Protein AF-A0A1J1HQP7-F1 (afdb_monomer_lite)

Sequence (189 aa):
MSAKSKWLAGDVPSESKYERARKLLAKARESEPPPRVMMKSAKLEWALDFAKLWMMKGQIKEQQGKLYEAIDTYNNGIKTCPTLIPLWLLLSGLEEKRGVLTKARSILERGRLKNPKTAILWLEAIRIEIRAGNKEMANTLLARALQECPTAGELWSEAIFLENRPQRKAKSVDALKKCEHNPNVLLVV

pLDDT: mean 78.1, std 16.36, range [27.41, 93.12]

Organism: NCBI:txid568069

Secondary structure (DSSP, 8-state):
----------------HHHHHHHHHHHHHHS---HHHHHHHHHHHHHHH-HHHHHHHHHHHHHTT-HHHHHHHHHHHHHH-TT-HHHHHHHHHHHHHTT-HHHHHHHHHHHHHHSTT-HHHHHHHHHHHHHTT-HHHHHHHHHHHHHH-TT-HHHHHHHHHHS-TTTHHHHHHHHHHH-TT-HHHHTT-

Foldseek 3Di:
DDDPDDPDDDPPPCQPVLNVVVVVLVVCVVVPHDVVSVVVVVVSVVCLPPLVNLVVVLVVCVVVVNLVVSLVSLVVSCVSPVQDPVSLLVNLVSCVVVVNNVVSLVSLVSSCVSHPQDLVSLLSNLVSCVVVVNLVVSQVSLVVSCVRHVQDLQSLLVVLVSDDPVCSVVSLVVSCVRHVPDPSSVVRD

InterPro domains:
  IPR003107 HAT (Half-A-TPR) repeat [SM00386] (16-47)
  IPR003107 HAT (Half-A-TPR) repeat [SM00386] (65-97)
  IPR003107 HAT (Half-A-TPR) repeat [SM00386] (99-131)
  IPR003107 HAT (Half-A-TPR) repeat [SM00386] (133-165)
  IPR011990 Tetratricopeptide-like helical domain superfamily [G3DSA:1.25.40.10] (48-189)
  IPR011990 Tetratricopeptide-like helical domain superfamily [SSF48452] (46-184)
  IPR045075 Pre-mRNA-splicing factor Syf1-like [PTHR11246] (17-187)

Radius of gyration: 23.59 Å; chains: 1; bounding box: 68×37×70 Å

Structure (mmCIF, N/CA/C/O backbone):
data_AF-A0A1J1HQP7-F1
#
_entry.id   AF-A0A1J1HQP7-F1
#
loop_
_atom_site.group_PDB
_atom_site.id
_atom_site.type_symbol
_atom_site.label_atom_id
_atom_site.label_alt_id
_atom_site.label_comp_id
_atom_site.label_asym_id
_atom_site.label_entity_id
_atom_site.label_seq_id
_atom_site.pdbx_PDB_ins_code
_atom_site.Cartn_x
_atom_site.Cartn_y
_atom_site.Cartn_z
_atom_site.occupancy
_atom_site.B_iso_or_equiv
_atom_site.auth_seq_id
_atom_site.auth_comp_id
_atom_site.auth_asym_id
_atom_site.auth_atom_id
_atom_site.pdbx_PDB_model_num
ATOM 1 N N . MET A 1 1 ? -44.002 -21.162 45.299 1.00 34.75 1 MET A N 1
ATOM 2 C CA . MET A 1 1 ? -43.334 -22.267 44.572 1.00 34.75 1 MET A CA 1
ATOM 3 C C . MET A 1 1 ? -43.360 -21.911 43.090 1.00 34.75 1 MET A C 1
ATOM 5 O O . MET A 1 1 ? -44.426 -21.898 42.507 1.00 34.75 1 MET A O 1
ATOM 9 N N . SER A 1 2 ? -42.349 -21.195 42.600 1.00 35.09 2 SER A N 1
ATOM 10 C CA . SER A 1 2 ? -41.120 -21.721 41.976 1.00 35.09 2 SER A CA 1
ATOM 11 C C . SER A 1 2 ? -41.353 -22.312 40.584 1.00 35.09 2 SER A C 1
ATOM 13 O O . SER A 1 2 ? -41.874 -23.412 40.475 1.00 35.09 2 SER A O 1
ATOM 15 N N . ALA A 1 3 ? -40.892 -21.590 39.558 1.00 32.44 3 ALA A N 1
ATOM 16 C CA . ALA A 1 3 ? -40.147 -22.162 38.434 1.00 32.44 3 ALA A CA 1
ATOM 17 C C . ALA A 1 3 ? -39.439 -21.040 37.649 1.00 32.44 3 ALA A C 1
ATOM 19 O O . ALA A 1 3 ? -39.815 -20.671 36.540 1.00 32.44 3 ALA A O 1
ATOM 20 N N . LYS A 1 4 ? -38.373 -20.490 38.248 1.00 41.19 4 LYS A N 1
ATOM 21 C CA . LYS A 1 4 ? -37.242 -19.973 37.468 1.00 41.19 4 LYS A CA 1
ATOM 22 C C . LYS A 1 4 ? -36.598 -21.174 36.765 1.00 41.19 4 LYS A C 1
ATOM 24 O O . LYS A 1 4 ? -36.005 -22.011 37.435 1.00 41.19 4 LYS A O 1
ATOM 29 N N . SER A 1 5 ? -36.682 -21.247 35.444 1.00 30.91 5 SER A N 1
ATOM 30 C CA . SER A 1 5 ? -35.854 -22.118 34.595 1.00 30.91 5 SER A CA 1
ATOM 31 C C . SER A 1 5 ? -36.066 -21.669 33.149 1.00 30.91 5 SER A C 1
ATOM 33 O O . SER A 1 5 ? -37.203 -21.475 32.753 1.00 30.91 5 SER A O 1
ATOM 35 N N . LYS A 1 6 ? -35.080 -21.483 32.283 1.00 34.91 6 LYS A N 1
ATOM 36 C CA . LYS A 1 6 ? -33.711 -21.975 32.271 1.00 34.91 6 LYS A CA 1
ATOM 37 C C . LYS A 1 6 ? -32.990 -21.072 31.271 1.00 34.91 6 LYS A C 1
ATOM 39 O O . LYS A 1 6 ? -33.374 -21.009 30.108 1.00 34.91 6 LYS A O 1
ATOM 44 N N . TRP A 1 7 ? -31.962 -20.374 31.732 1.00 30.27 7 TRP A N 1
ATOM 45 C CA . TRP A 1 7 ? -30.882 -19.956 30.855 1.00 30.27 7 TRP A CA 1
ATOM 46 C C . TRP A 1 7 ? -30.238 -21.247 30.350 1.00 30.27 7 TRP A C 1
ATOM 48 O O . TRP A 1 7 ? -29.577 -21.938 31.120 1.00 30.27 7 TRP A O 1
ATOM 58 N N . LEU A 1 8 ? -30.509 -21.628 29.106 1.00 31.05 8 LEU A N 1
ATOM 59 C CA . LEU A 1 8 ? -29.709 -22.627 28.413 1.00 31.05 8 LEU A CA 1
ATOM 60 C C . LEU A 1 8 ? -28.991 -21.917 27.280 1.00 31.05 8 LEU A C 1
ATOM 62 O O . LEU A 1 8 ? -29.598 -21.417 26.335 1.00 31.05 8 LEU A O 1
ATOM 66 N N . ALA A 1 9 ? -27.684 -21.829 27.486 1.00 36.28 9 ALA A N 1
ATOM 67 C CA . ALA A 1 9 ? -26.690 -21.388 26.545 1.00 36.28 9 ALA A CA 1
ATOM 68 C C . ALA A 1 9 ? -26.881 -22.086 25.193 1.00 36.28 9 ALA A C 1
ATOM 70 O O . ALA A 1 9 ? -26.748 -23.301 25.079 1.00 36.28 9 ALA A O 1
ATOM 71 N N . GLY A 1 10 ? -27.168 -21.296 24.168 1.00 27.41 10 GLY A N 1
ATOM 72 C CA . GLY A 1 10 ? -26.467 -21.450 22.907 1.00 27.41 10 GLY A CA 1
ATOM 73 C C . GLY A 1 10 ? -25.497 -20.285 22.853 1.00 27.41 10 GLY A C 1
ATOM 74 O O . GLY A 1 10 ? -25.938 -19.141 22.966 1.00 27.41 10 GLY A O 1
ATOM 75 N N . ASP A 1 11 ? -24.203 -20.565 22.765 1.00 35.91 11 ASP A N 1
ATOM 76 C CA . ASP A 1 11 ? -23.178 -19.569 22.478 1.00 35.91 11 ASP A CA 1
ATOM 77 C C . ASP A 1 11 ? -23.564 -18.827 21.193 1.00 35.91 11 ASP A C 1
ATOM 79 O O . ASP A 1 11 ? -23.323 -19.302 20.085 1.00 35.91 11 ASP A O 1
ATOM 83 N N . VAL A 1 12 ? -24.232 -17.678 21.324 1.00 34.94 12 VAL A N 1
ATOM 84 C CA . VAL A 1 12 ? -24.482 -16.793 20.189 1.00 34.94 12 VAL A CA 1
ATOM 85 C C . VAL A 1 12 ? -23.162 -16.061 19.968 1.00 34.94 12 VAL A C 1
ATOM 87 O O . VAL A 1 12 ? -22.771 -15.279 20.844 1.00 34.94 12 VAL A O 1
ATOM 90 N N . PRO A 1 13 ? -22.444 -16.308 18.854 1.00 34.34 13 PRO A N 1
ATOM 91 C CA . PRO A 1 13 ? -21.215 -15.586 18.552 1.00 34.34 13 PRO A CA 1
ATOM 92 C C . PRO A 1 13 ? -21.557 -14.109 18.606 1.00 34.34 13 PRO A C 1
ATOM 94 O O . PRO A 1 13 ? -22.573 -13.736 18.030 1.00 34.34 13 PRO A O 1
ATOM 97 N N . SER A 1 14 ? -20.774 -13.324 19.348 1.00 40.59 14 SER A N 1
ATOM 98 C CA . SER A 1 14 ? -20.981 -11.906 19.656 1.00 40.59 14 SER A CA 1
ATOM 99 C C . SER A 1 14 ? -21.568 -11.117 18.481 1.00 40.59 14 SER A C 1
ATOM 101 O O . SER A 1 14 ? -20.856 -10.488 17.700 1.00 40.59 14 SER A O 1
ATOM 103 N N . GLU A 1 15 ? -22.896 -11.169 18.361 1.00 41.16 15 GLU A N 1
ATOM 104 C CA . GLU A 1 15 ? -23.607 -10.640 17.210 1.00 41.16 15 GLU A CA 1
ATOM 105 C C . GLU A 1 15 ? -23.431 -9.132 17.285 1.00 41.16 15 GLU A C 1
ATOM 107 O O . GLU A 1 15 ? -23.711 -8.497 18.315 1.00 41.16 15 GLU A O 1
ATOM 112 N N . SER A 1 16 ? -22.842 -8.565 16.238 1.00 64.31 16 SER A N 1
ATOM 113 C CA . SER A 1 16 ? -22.426 -7.174 16.259 1.00 64.31 16 SER A CA 1
ATOM 114 C C . SER A 1 16 ? -23.656 -6.327 16.583 1.00 64.31 16 SER A C 1
ATOM 116 O O . SER A 1 16 ? -24.728 -6.551 16.021 1.00 64.31 16 SER A O 1
ATOM 118 N N . LYS A 1 17 ? -23.556 -5.349 17.497 1.00 56.16 17 LYS A N 1
ATOM 119 C CA . LYS A 1 17 ? -24.712 -4.519 17.917 1.00 56.16 17 LYS A CA 1
ATOM 120 C C . LYS A 1 17 ? -25.485 -3.938 16.713 1.00 56.16 17 LYS A C 1
ATOM 122 O O . LYS A 1 17 ? -26.682 -3.679 16.810 1.00 56.16 17 LYS A O 1
ATOM 127 N N . TYR A 1 18 ? -24.804 -3.790 15.577 1.00 56.91 18 TYR A N 1
ATOM 128 C CA . TYR A 1 18 ? -25.331 -3.366 14.282 1.00 56.91 18 TYR A CA 1
ATOM 129 C C . TYR A 1 18 ? -26.190 -4.418 13.557 1.00 56.91 18 TYR A C 1
ATOM 131 O O . TYR A 1 18 ? -27.189 -4.050 12.948 1.00 56.91 18 TYR A O 1
ATOM 139 N N . GLU A 1 19 ? -25.874 -5.711 13.649 1.00 63.62 19 GLU A N 1
ATOM 140 C CA . GLU A 1 19 ? -26.695 -6.801 13.093 1.00 63.62 19 GLU A CA 1
ATOM 141 C C . GLU A 1 19 ? -28.014 -6.929 13.848 1.00 63.62 19 GLU A C 1
ATOM 143 O O . GLU A 1 19 ? -29.084 -7.040 13.248 1.00 63.62 19 GLU A O 1
ATOM 148 N N . ARG A 1 20 ? -27.955 -6.796 15.176 1.00 71.81 20 ARG A N 1
ATOM 149 C CA . ARG A 1 20 ? -29.153 -6.753 16.017 1.00 71.81 20 ARG A CA 1
ATOM 150 C C . ARG A 1 20 ? -30.014 -5.528 15.697 1.00 71.81 20 ARG A C 1
ATOM 152 O O . ARG A 1 20 ? -31.233 -5.648 15.587 1.00 71.81 20 ARG A O 1
ATOM 159 N N . ALA A 1 21 ? -29.387 -4.370 15.473 1.00 65.44 21 ALA A N 1
ATOM 160 C CA . ALA A 1 21 ? -30.073 -3.164 15.008 1.00 65.44 21 ALA A CA 1
ATOM 161 C C . ALA A 1 21 ? -30.686 -3.339 13.604 1.00 65.44 21 ALA A C 1
ATOM 163 O O . ALA A 1 21 ? -31.809 -2.891 13.384 1.00 65.44 21 ALA A O 1
ATOM 164 N N . ARG A 1 22 ? -30.010 -4.039 12.680 1.00 70.94 22 ARG A N 1
ATOM 165 C CA . ARG A 1 22 ? -30.546 -4.389 11.353 1.00 70.94 22 ARG A CA 1
ATOM 166 C C . ARG A 1 22 ? -31.766 -5.294 11.447 1.00 70.94 22 ARG A C 1
ATOM 168 O O . ARG A 1 22 ? -32.772 -4.985 10.823 1.00 70.94 22 ARG A O 1
ATOM 175 N N . LYS A 1 23 ? -31.718 -6.355 12.258 1.00 76.25 23 LYS A N 1
ATOM 176 C CA . LYS A 1 23 ? -32.866 -7.253 12.479 1.00 76.25 23 LYS A CA 1
ATOM 177 C C . LYS A 1 23 ? -34.066 -6.509 13.067 1.00 76.25 23 LYS A C 1
ATOM 179 O O . LYS A 1 23 ? -35.187 -6.687 12.602 1.00 76.25 23 LYS A O 1
ATOM 184 N N . LEU A 1 24 ? -33.832 -5.632 14.047 1.00 72.25 24 LEU A N 1
ATOM 185 C CA . LEU A 1 24 ? -34.882 -4.795 14.640 1.00 72.25 24 LEU A CA 1
ATOM 186 C C . LEU A 1 24 ? -35.487 -3.815 13.626 1.00 72.25 24 LEU A C 1
ATOM 188 O O . LEU A 1 24 ? -36.701 -3.634 13.603 1.00 72.25 24 LEU A O 1
ATOM 192 N N . LEU A 1 25 ? -34.662 -3.207 12.771 1.00 67.12 25 LEU A N 1
ATOM 193 C CA . LEU A 1 25 ? -35.133 -2.295 11.727 1.00 67.12 25 LEU A CA 1
ATOM 194 C C . LEU A 1 25 ? -35.812 -3.025 10.562 1.00 67.12 25 LEU A C 1
ATOM 196 O O . LEU A 1 25 ? -36.756 -2.480 10.005 1.00 67.12 25 LEU A O 1
ATOM 200 N N . ALA A 1 26 ? -35.383 -4.242 10.217 1.00 70.56 26 ALA A N 1
ATOM 201 C CA . ALA A 1 26 ? -36.038 -5.092 9.224 1.00 70.56 26 ALA A CA 1
ATOM 202 C C . ALA A 1 26 ? -37.446 -5.487 9.688 1.00 70.56 26 ALA A C 1
ATOM 204 O O . ALA A 1 26 ? -38.412 -5.273 8.963 1.00 70.56 26 ALA A O 1
ATOM 205 N N . LYS A 1 27 ? -37.580 -5.912 10.949 1.00 75.75 27 LYS A N 1
ATOM 206 C CA . LYS A 1 27 ? -38.881 -6.199 11.566 1.00 75.75 27 LYS A CA 1
ATOM 207 C C . LYS A 1 27 ? -39.787 -4.960 11.638 1.00 75.75 27 LYS A C 1
ATOM 209 O O . LYS A 1 27 ? -40.994 -5.067 11.486 1.00 75.75 27 LYS A O 1
ATOM 214 N N . ALA A 1 28 ? -39.203 -3.774 11.821 1.00 64.94 28 ALA A N 1
ATOM 215 C CA . ALA A 1 28 ? -39.933 -2.505 11.800 1.00 64.94 28 ALA A CA 1
ATOM 216 C 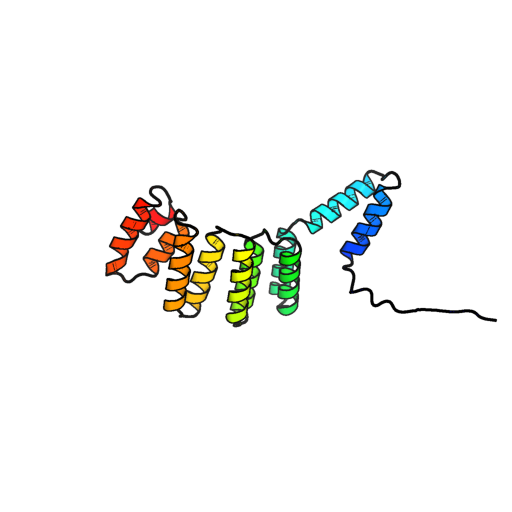C . ALA A 1 28 ? -40.309 -2.013 10.383 1.00 64.94 28 ALA A C 1
ATOM 218 O O . ALA A 1 28 ? -41.097 -1.078 10.265 1.00 64.94 28 ALA A O 1
ATOM 219 N N . ARG A 1 29 ? -39.745 -2.596 9.310 1.00 63.62 29 ARG A N 1
ATOM 220 C CA . ARG A 1 29 ? -40.132 -2.321 7.910 1.00 63.62 29 ARG A CA 1
ATOM 221 C C . ARG A 1 29 ? -41.337 -3.151 7.468 1.00 63.62 29 ARG A C 1
ATOM 223 O O . ARG A 1 29 ? -42.080 -2.695 6.611 1.00 63.62 29 ARG A O 1
ATOM 230 N N . GLU A 1 30 ? -41.535 -4.327 8.059 1.00 70.56 30 GLU A N 1
ATOM 231 C CA . GLU A 1 30 ? -42.694 -5.195 7.797 1.00 70.56 30 GLU A CA 1
ATOM 232 C C . GLU A 1 30 ? -43.994 -4.640 8.404 1.00 70.56 30 GLU A C 1
ATOM 234 O O . GLU A 1 30 ? -45.079 -4.971 7.941 1.00 70.56 30 GLU A O 1
ATOM 239 N N . SER A 1 31 ? -43.899 -3.764 9.410 1.00 67.56 31 SER A N 1
ATOM 240 C CA . SER A 1 31 ? -45.043 -3.213 10.147 1.00 67.56 31 SER A CA 1
ATOM 241 C C . SER A 1 31 ? -45.464 -1.801 9.692 1.00 67.56 31 SER A C 1
ATOM 243 O O . SER A 1 31 ? -45.704 -0.959 10.552 1.00 67.56 31 SER A O 1
ATOM 245 N N . GLU A 1 32 ? -45.482 -1.526 8.380 1.00 54.47 32 GLU A N 1
ATOM 246 C CA . GLU A 1 32 ? -45.750 -0.204 7.759 1.00 54.47 32 GLU A CA 1
ATOM 247 C C . GLU A 1 32 ? -44.938 0.962 8.374 1.00 54.47 32 GLU A C 1
ATOM 249 O O . GLU A 1 32 ? -45.346 1.610 9.342 1.00 54.47 32 GLU A O 1
ATOM 254 N N . PRO A 1 33 ? -43.739 1.262 7.843 1.00 56.75 33 PRO A N 1
ATOM 255 C CA . PRO A 1 33 ? -42.792 2.108 8.548 1.00 56.75 33 PRO A CA 1
ATOM 256 C C . PRO A 1 33 ? -43.149 3.601 8.425 1.00 56.75 33 PRO A C 1
ATOM 258 O O . PRO A 1 33 ? -43.169 4.140 7.316 1.00 56.75 33 PRO A O 1
ATOM 261 N N . PRO A 1 34 ? -43.303 4.340 9.541 1.00 69.06 34 PRO A N 1
ATOM 262 C CA . PRO A 1 34 ? -43.386 5.793 9.482 1.00 69.06 34 PRO A CA 1
ATOM 263 C C . PRO A 1 34 ? -42.082 6.368 8.892 1.00 69.06 34 PRO A C 1
ATOM 265 O O . PRO A 1 34 ? -41.003 5.807 9.133 1.00 69.06 34 PRO A O 1
ATOM 268 N N . PRO A 1 35 ? -42.115 7.526 8.198 1.00 69.19 35 PRO A N 1
ATOM 269 C CA . PRO A 1 35 ? -40.945 8.119 7.530 1.00 69.19 35 PRO A CA 1
ATOM 270 C C . PRO A 1 35 ? -39.707 8.245 8.431 1.00 69.19 35 PRO A C 1
ATOM 272 O O . PRO A 1 35 ? -38.567 8.162 7.983 1.00 69.19 35 PRO A O 1
ATOM 275 N N . ARG A 1 36 ? -39.918 8.377 9.744 1.00 67.88 36 ARG A N 1
ATOM 276 C CA . ARG A 1 36 ? -38.873 8.437 10.772 1.00 67.88 36 ARG A CA 1
ATOM 277 C C . ARG A 1 36 ? -38.099 7.121 10.944 1.00 67.88 36 ARG A C 1
ATOM 279 O O . ARG A 1 36 ? -36.902 7.169 11.221 1.00 67.88 36 ARG A O 1
ATOM 286 N N . VAL A 1 37 ? -38.749 5.965 10.793 1.00 68.44 37 VAL A N 1
ATOM 287 C CA . VAL A 1 37 ? -38.109 4.635 10.824 1.00 68.44 37 VAL A CA 1
ATOM 288 C C . VAL A 1 37 ? -37.335 4.410 9.533 1.00 68.44 37 VAL A C 1
ATOM 290 O O . VAL A 1 37 ? -36.170 4.014 9.595 1.00 68.44 37 VAL A O 1
ATOM 293 N N . MET A 1 38 ? -37.916 4.776 8.386 1.00 68.69 38 MET A N 1
ATOM 294 C CA . MET A 1 38 ? -37.196 4.756 7.111 1.00 68.69 38 MET A CA 1
ATOM 295 C C . MET A 1 38 ? -35.961 5.662 7.165 1.00 68.69 38 MET A C 1
ATOM 297 O O . MET A 1 38 ? -34.872 5.197 6.849 1.00 68.69 38 MET A O 1
ATOM 301 N N . MET A 1 39 ? -36.074 6.881 7.702 1.00 65.56 39 MET A N 1
ATOM 302 C CA . MET A 1 39 ? -34.956 7.821 7.837 1.00 65.56 39 MET A CA 1
ATOM 303 C C . MET A 1 39 ? -33.892 7.369 8.847 1.00 65.56 39 MET A C 1
ATOM 305 O O . MET A 1 39 ? -32.703 7.573 8.616 1.00 65.56 39 MET A O 1
ATOM 309 N N . LYS A 1 40 ? -34.273 6.721 9.956 1.00 65.12 40 LYS A N 1
ATOM 310 C CA . LYS A 1 40 ? -33.310 6.096 10.882 1.00 65.12 40 LYS A CA 1
ATOM 311 C C . LYS A 1 40 ? -32.604 4.904 10.243 1.00 65.12 40 LYS A C 1
ATOM 313 O O . LYS A 1 40 ? -31.405 4.751 10.442 1.00 65.12 40 LYS A O 1
ATOM 318 N N . SER A 1 41 ? -33.323 4.096 9.468 1.00 59.31 41 SER A N 1
ATOM 319 C CA . SER A 1 41 ? -32.737 2.973 8.737 1.00 59.31 41 SER A CA 1
ATOM 320 C C . SER A 1 41 ? -31.803 3.453 7.626 1.00 59.31 41 SER A C 1
ATOM 322 O O . SER A 1 41 ? -30.702 2.936 7.512 1.00 59.31 41 SER A O 1
ATOM 324 N N . ALA A 1 42 ? -32.175 4.517 6.910 1.00 60.09 42 ALA A N 1
ATOM 325 C CA . ALA A 1 42 ? -31.337 5.168 5.915 1.00 60.09 42 ALA A CA 1
ATOM 326 C C . ALA A 1 42 ? -30.103 5.796 6.565 1.00 60.09 42 ALA A C 1
ATOM 328 O O . ALA A 1 42 ? -29.014 5.591 6.066 1.00 60.09 42 ALA A O 1
ATOM 329 N N . LYS A 1 43 ? -30.221 6.477 7.715 1.00 59.03 43 LYS A N 1
ATOM 330 C CA . LYS A 1 43 ? -29.057 6.980 8.471 1.00 59.03 43 LYS A CA 1
ATOM 331 C C . LYS A 1 43 ? -28.146 5.866 8.977 1.00 59.03 43 LYS A C 1
ATOM 333 O O . LYS A 1 43 ? -26.941 6.069 9.034 1.00 59.03 43 LYS A O 1
ATOM 338 N N . LEU A 1 44 ? -28.707 4.729 9.385 1.00 59.44 44 LEU A N 1
ATOM 339 C CA . LEU A 1 44 ? -27.935 3.586 9.865 1.00 59.44 44 LEU A CA 1
ATOM 340 C C . LEU A 1 44 ? -27.180 2.912 8.715 1.00 59.44 44 LEU A C 1
ATOM 342 O O . LEU A 1 44 ? -25.986 2.683 8.842 1.00 59.44 44 LEU A O 1
ATOM 346 N N . GLU A 1 45 ? -27.853 2.660 7.594 1.00 55.69 45 GLU A N 1
ATOM 347 C CA . GLU A 1 45 ? -27.242 2.138 6.363 1.00 55.69 45 GLU A CA 1
ATOM 348 C C . GLU A 1 45 ? -26.206 3.137 5.812 1.00 55.69 45 GLU A C 1
ATOM 350 O O . GLU A 1 45 ? -25.065 2.767 5.557 1.00 55.69 45 GLU A O 1
ATOM 355 N N . TRP A 1 46 ? -26.530 4.434 5.797 1.00 55.31 46 TRP A N 1
ATOM 356 C CA . TRP A 1 46 ? -25.620 5.522 5.417 1.00 55.31 46 TRP A CA 1
ATOM 357 C C . TRP A 1 46 ? -24.394 5.623 6.333 1.00 55.31 46 TRP A C 1
ATOM 359 O O . TRP A 1 46 ? -23.301 5.913 5.864 1.00 55.31 46 TRP A O 1
ATOM 369 N N . ALA A 1 47 ? -24.537 5.350 7.632 1.00 54.69 47 ALA A N 1
ATOM 370 C CA . ALA A 1 47 ? -23.422 5.324 8.577 1.00 54.69 47 ALA A CA 1
ATOM 371 C C . ALA A 1 47 ? -22.591 4.027 8.516 1.00 54.69 47 ALA A C 1
ATOM 373 O O . ALA A 1 47 ? -21.444 4.026 8.964 1.00 54.69 47 ALA A O 1
ATOM 374 N N . LEU A 1 48 ? -23.152 2.931 7.996 1.00 53.94 48 LEU A N 1
ATOM 375 C CA . LEU A 1 48 ? -22.489 1.62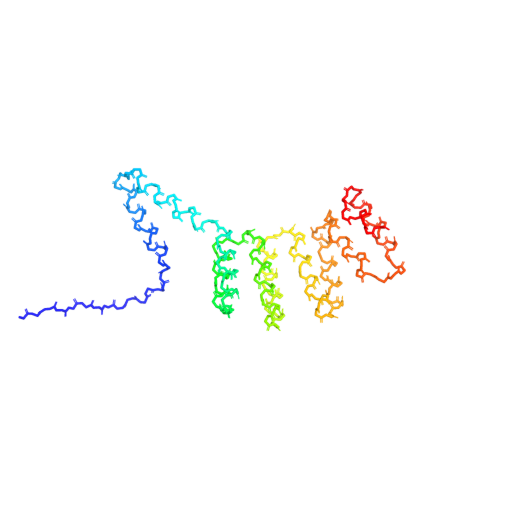7 7.880 1.00 53.94 48 LEU A CA 1
ATOM 376 C C . LEU A 1 48 ? -21.703 1.484 6.571 1.00 53.94 48 LEU A C 1
ATOM 378 O O . LEU A 1 48 ? -20.626 0.890 6.590 1.00 53.94 48 LEU A O 1
ATOM 382 N N . ASP A 1 49 ? -22.189 2.079 5.480 1.00 57.38 49 ASP A N 1
ATOM 383 C CA . ASP A 1 49 ? -21.536 2.029 4.164 1.00 57.38 49 ASP A CA 1
ATOM 384 C C . ASP A 1 49 ? -20.449 3.093 3.980 1.00 57.38 49 ASP A C 1
ATOM 386 O O . ASP A 1 49 ? -19.631 3.015 3.057 1.00 57.38 49 ASP A O 1
ATOM 390 N N . PHE A 1 50 ? -20.394 4.107 4.849 1.00 67.88 50 PHE A N 1
ATOM 391 C CA . PHE A 1 50 ? -19.424 5.182 4.688 1.00 67.88 50 PHE A CA 1
ATOM 392 C C . PHE A 1 50 ? -18.044 4.737 5.169 1.00 67.88 50 PHE A C 1
ATOM 394 O O . PHE A 1 50 ? -17.621 4.973 6.300 1.00 67.88 50 PHE A O 1
ATOM 401 N N . ALA A 1 51 ? -17.290 4.132 4.262 1.00 71.44 51 ALA A N 1
ATOM 402 C CA . ALA A 1 51 ? -15.916 3.708 4.482 1.00 71.44 51 ALA A CA 1
ATOM 403 C C . ALA A 1 51 ? -14.997 4.863 4.967 1.00 71.44 51 ALA A C 1
ATOM 405 O O . ALA A 1 51 ? -14.028 4.641 5.694 1.00 71.44 51 ALA A O 1
ATOM 406 N N . LYS A 1 52 ? -15.371 6.124 4.698 1.00 78.62 52 LYS A N 1
ATOM 407 C CA . LYS A 1 52 ? -14.731 7.330 5.257 1.00 78.62 52 LYS A CA 1
ATOM 408 C C . LYS A 1 52 ? -14.947 7.528 6.764 1.00 78.62 52 LYS A C 1
ATOM 410 O O . LYS A 1 52 ? -14.058 8.069 7.415 1.00 78.62 52 LYS A O 1
ATOM 415 N N . LEU A 1 53 ? -16.042 7.039 7.350 1.00 80.62 53 LEU A N 1
ATOM 416 C CA . LEU A 1 53 ? -16.222 7.040 8.808 1.00 80.62 53 LEU A CA 1
ATOM 417 C C . LEU A 1 53 ? -15.254 6.075 9.492 1.00 80.62 53 LEU A C 1
ATOM 419 O O . LEU A 1 53 ? -14.688 6.420 10.527 1.00 80.62 53 LEU A O 1
ATOM 423 N N . TRP A 1 54 ? -15.014 4.898 8.907 1.00 85.50 54 TRP A N 1
ATOM 424 C CA . TRP A 1 54 ? -13.994 3.974 9.410 1.00 85.50 54 TRP A CA 1
ATOM 425 C C . TRP A 1 54 ? -12.597 4.597 9.362 1.00 85.50 54 TRP A C 1
ATOM 427 O O . TRP A 1 54 ? -11.853 4.462 10.332 1.00 85.50 54 TRP A O 1
ATOM 437 N N . MET A 1 55 ? -12.285 5.349 8.298 1.00 84.56 55 MET A N 1
ATOM 438 C CA . MET A 1 55 ? -11.036 6.115 8.205 1.00 84.56 55 MET A CA 1
ATOM 439 C C . MET A 1 55 ? -10.917 7.150 9.327 1.00 84.56 55 MET A C 1
ATOM 441 O O . MET A 1 55 ? -9.968 7.104 10.105 1.00 84.56 55 MET A O 1
ATOM 445 N N . MET A 1 56 ? -11.912 8.030 9.466 1.00 85.00 56 MET A N 1
ATOM 446 C CA . MET A 1 56 ? -11.914 9.074 10.499 1.00 85.00 56 MET A CA 1
ATOM 447 C C . MET A 1 56 ? -11.832 8.484 11.909 1.00 85.00 56 MET A C 1
ATOM 449 O O . MET A 1 56 ? -11.083 8.971 12.751 1.00 85.00 56 MET A O 1
ATOM 453 N N . LYS A 1 57 ? -12.567 7.399 12.172 1.00 82.44 57 LYS A N 1
ATOM 454 C CA . LYS A 1 57 ? -12.556 6.714 13.468 1.00 82.44 57 LYS A CA 1
ATOM 455 C C . LYS A 1 57 ? -11.185 6.122 13.791 1.00 82.44 57 LYS A C 1
ATOM 457 O O . LYS A 1 57 ? -10.745 6.235 14.932 1.00 82.44 57 LYS A O 1
ATOM 462 N N . GLY A 1 58 ? -10.526 5.498 12.815 1.00 87.94 58 GLY A N 1
ATOM 463 C CA . GLY A 1 58 ? -9.169 4.983 12.984 1.00 87.94 58 GLY A CA 1
ATOM 464 C C . GLY A 1 58 ? -8.162 6.105 13.245 1.00 87.94 58 GLY A C 1
ATOM 465 O O . GLY A 1 58 ? -7.405 6.023 14.207 1.00 87.94 58 GLY A O 1
ATOM 466 N N . GLN A 1 59 ? -8.243 7.206 12.494 1.00 87.31 59 GLN A N 1
ATOM 467 C CA . GLN A 1 59 ? -7.370 8.373 12.668 1.00 87.31 59 GLN A CA 1
ATOM 468 C C . GLN A 1 59 ? -7.538 9.047 14.038 1.00 87.31 59 GLN A C 1
ATOM 470 O O . GLN A 1 59 ? -6.549 9.393 14.678 1.00 87.31 59 GLN A O 1
ATOM 475 N N . ILE A 1 60 ? -8.770 9.183 14.538 1.00 83.75 60 ILE A N 1
ATOM 476 C CA . ILE A 1 60 ? -9.025 9.703 15.892 1.00 83.75 60 ILE A CA 1
ATOM 477 C C . ILE A 1 60 ? -8.394 8.785 16.948 1.00 83.75 60 ILE A C 1
ATOM 479 O O . ILE A 1 60 ? -7.809 9.260 17.918 1.00 83.75 60 ILE A O 1
ATOM 483 N N . LYS A 1 61 ? -8.475 7.461 16.768 1.00 86.00 61 LYS A N 1
ATOM 484 C CA . LYS A 1 61 ? -7.852 6.501 17.691 1.00 86.00 61 LYS A CA 1
ATOM 485 C C . LYS A 1 61 ? -6.326 6.532 17.634 1.00 86.00 61 LYS A C 1
ATOM 487 O O . LYS A 1 61 ? -5.690 6.396 18.678 1.00 86.00 61 LYS A O 1
ATOM 492 N N . GLU A 1 62 ? -5.749 6.752 16.452 1.00 87.81 62 GLU A N 1
ATOM 493 C CA . GLU A 1 62 ? -4.313 7.010 16.295 1.00 87.81 62 GLU A CA 1
ATOM 494 C C . GLU A 1 62 ? -3.892 8.265 17.070 1.00 87.81 62 GLU A C 1
ATOM 496 O O . GLU A 1 62 ? -2.928 8.210 17.828 1.00 87.81 62 GLU A O 1
ATOM 501 N N . GLN A 1 63 ? -4.652 9.362 16.961 1.00 87.69 63 GLN A N 1
ATOM 502 C CA . GLN A 1 63 ? -4.400 10.597 17.719 1.00 87.69 63 GLN A CA 1
ATOM 503 C C . GLN A 1 63 ? -4.520 10.400 19.235 1.00 87.69 63 GLN A C 1
ATOM 505 O O . GLN A 1 63 ? -3.793 11.022 20.001 1.00 87.69 63 GLN A O 1
ATOM 510 N N . GLN A 1 64 ? -5.404 9.506 19.679 1.00 87.06 64 GLN A N 1
ATOM 511 C CA . GLN A 1 64 ? -5.548 9.132 21.089 1.00 87.06 64 GLN A CA 1
ATOM 512 C C . GLN A 1 64 ? -4.430 8.200 21.596 1.00 87.06 64 GLN A C 1
ATOM 514 O O . GLN A 1 64 ? -4.452 7.812 22.762 1.00 87.06 64 GLN A O 1
ATOM 519 N N . GLY A 1 65 ? -3.489 7.783 20.740 1.00 86.94 65 GLY A N 1
ATOM 520 C CA . GLY A 1 65 ? -2.418 6.840 21.086 1.00 86.94 65 GLY A CA 1
ATOM 521 C C . GLY A 1 65 ? -2.878 5.382 21.216 1.00 86.94 65 GLY A C 1
ATOM 522 O O . GLY A 1 65 ? -2.094 4.503 21.573 1.00 86.94 65 GLY A O 1
ATOM 523 N N . LYS A 1 66 ? -4.142 5.083 20.900 1.00 88.69 66 LYS A N 1
ATOM 524 C CA . LYS A 1 66 ? -4.735 3.747 21.036 1.00 88.69 66 LYS A CA 1
ATOM 525 C C . LYS A 1 66 ? -4.552 2.929 19.757 1.00 88.69 66 LYS A C 1
ATOM 527 O O . LYS A 1 66 ? -5.502 2.675 19.016 1.00 88.69 66 LYS A O 1
ATOM 532 N N . LEU A 1 67 ? -3.320 2.485 19.509 1.00 87.25 67 LEU A N 1
ATOM 533 C CA . LEU A 1 67 ? -2.942 1.800 18.263 1.00 87.25 67 LEU A CA 1
ATOM 534 C C . LEU A 1 67 ? -3.680 0.471 18.032 1.00 87.25 67 LEU A C 1
ATOM 536 O O . LEU A 1 67 ? -4.159 0.221 16.930 1.00 87.25 67 LEU A O 1
ATOM 540 N N . TYR A 1 68 ? -3.814 -0.375 19.057 1.00 88.88 68 TYR A N 1
ATOM 541 C CA . TYR A 1 68 ? -4.497 -1.672 18.925 1.00 88.88 68 TYR A CA 1
ATOM 542 C C . TYR A 1 68 ? -5.967 -1.506 18.536 1.00 88.88 68 TYR A C 1
ATOM 544 O O . TYR A 1 68 ? -6.452 -2.107 17.581 1.00 88.88 68 TYR A O 1
ATOM 552 N N . GLU A 1 69 ? -6.649 -0.596 19.224 1.00 88.69 69 GLU A N 1
ATOM 553 C CA . GLU A 1 69 ? -8.034 -0.256 18.939 1.00 88.69 69 GLU A CA 1
ATOM 554 C C . GLU A 1 69 ? -8.233 0.348 17.538 1.00 88.69 69 GLU A C 1
ATOM 556 O O . GLU A 1 69 ? -9.321 0.197 16.972 1.00 88.69 69 GLU A O 1
ATOM 561 N N . ALA A 1 70 ? -7.231 1.071 17.018 1.00 89.69 70 ALA A N 1
ATOM 562 C CA . ALA A 1 70 ? -7.237 1.640 15.673 1.00 89.69 70 ALA A CA 1
ATOM 563 C C . ALA A 1 70 ? -7.132 0.538 14.605 1.00 89.69 70 ALA A C 1
ATOM 565 O O . ALA A 1 70 ? -7.924 0.513 13.658 1.00 89.69 70 ALA A O 1
ATOM 566 N N . ILE A 1 71 ? -6.229 -0.427 14.808 1.00 90.69 71 ILE A N 1
ATOM 567 C CA . ILE A 1 71 ? -6.076 -1.611 13.947 1.00 90.69 71 ILE A CA 1
ATOM 568 C C . ILE A 1 71 ? -7.381 -2.399 13.881 1.00 90.69 71 ILE A C 1
ATOM 570 O O . ILE A 1 71 ? -7.840 -2.740 12.792 1.00 90.69 71 ILE A O 1
ATOM 574 N N . ASP A 1 72 ? -8.019 -2.641 15.026 1.00 89.50 72 ASP A N 1
ATOM 575 C CA . ASP A 1 72 ? -9.295 -3.355 15.068 1.00 89.50 72 ASP A CA 1
ATOM 576 C C . ASP A 1 72 ? -10.394 -2.598 14.320 1.00 89.50 72 ASP A C 1
ATOM 578 O O . ASP A 1 72 ? -11.186 -3.204 13.595 1.00 89.50 72 ASP A O 1
ATOM 582 N N . THR A 1 73 ? -10.434 -1.265 14.428 1.00 88.50 73 THR A N 1
ATOM 583 C CA . THR A 1 73 ? -11.374 -0.467 13.633 1.00 88.50 73 THR A CA 1
ATOM 584 C C . THR A 1 73 ? -11.111 -0.556 12.137 1.00 88.50 73 THR A C 1
ATOM 586 O O . THR A 1 73 ? -12.069 -0.738 11.391 1.00 88.50 73 THR A O 1
ATOM 589 N N . TYR A 1 74 ? -9.860 -0.491 11.682 1.00 90.31 74 TYR A N 1
ATOM 590 C CA . TYR A 1 74 ? -9.554 -0.635 10.258 1.00 90.31 74 TYR A CA 1
ATOM 591 C C . TYR A 1 74 ? -9.829 -2.052 9.747 1.00 90.31 74 TYR A C 1
ATOM 593 O O . TYR A 1 74 ? -10.409 -2.207 8.677 1.00 90.31 74 TYR A O 1
ATOM 601 N N . ASN A 1 75 ? -9.509 -3.088 10.528 1.00 90.06 75 ASN A N 1
ATOM 602 C CA . ASN A 1 75 ? -9.841 -4.475 10.195 1.00 90.06 75 ASN A CA 1
ATOM 603 C C . ASN A 1 75 ? -11.352 -4.677 10.049 1.00 90.06 75 ASN A C 1
ATOM 605 O O . ASN A 1 75 ? -11.800 -5.352 9.124 1.00 90.06 75 ASN A O 1
ATOM 609 N N . ASN A 1 76 ? -12.145 -4.077 10.938 1.00 87.06 76 ASN A N 1
ATOM 610 C CA . ASN A 1 76 ? -13.599 -4.094 10.814 1.00 87.06 76 ASN A CA 1
ATOM 611 C C . ASN A 1 76 ? -14.068 -3.319 9.576 1.00 87.06 76 ASN A C 1
ATOM 613 O O . ASN A 1 76 ? -14.916 -3.827 8.849 1.00 87.06 76 ASN A O 1
ATOM 617 N N . GLY A 1 77 ? -13.462 -2.165 9.281 1.00 86.06 77 GLY A N 1
ATOM 618 C CA . GLY A 1 77 ? -13.748 -1.393 8.069 1.00 86.06 77 GLY A CA 1
ATOM 619 C C . GLY A 1 77 ? -13.457 -2.161 6.776 1.00 86.06 77 GLY A C 1
ATOM 620 O O . GLY A 1 77 ? -14.238 -2.104 5.832 1.00 86.06 77 GLY A O 1
ATOM 621 N N . ILE A 1 78 ? -12.376 -2.941 6.738 1.00 86.75 78 ILE A N 1
ATOM 622 C CA . ILE A 1 78 ? -12.035 -3.792 5.588 1.00 86.75 78 ILE A CA 1
ATOM 623 C C . ILE A 1 78 ? -13.026 -4.953 5.430 1.00 86.75 78 ILE A C 1
ATOM 625 O O . ILE A 1 78 ? -13.348 -5.333 4.305 1.00 86.75 78 ILE A O 1
ATOM 629 N N . LYS A 1 79 ? -13.534 -5.514 6.536 1.00 85.12 79 LYS A N 1
ATOM 630 C CA . LYS A 1 79 ? -14.568 -6.563 6.492 1.00 85.12 79 LYS A CA 1
ATOM 631 C C . LYS A 1 79 ? -15.883 -6.033 5.928 1.00 85.12 79 LYS A C 1
ATOM 633 O O . LYS A 1 79 ? -16.525 -6.734 5.154 1.00 85.12 79 LYS A O 1
ATOM 638 N N . THR A 1 80 ? -16.277 -4.820 6.316 1.00 82.50 80 THR A N 1
ATOM 639 C CA . THR A 1 80 ? -17.507 -4.188 5.822 1.00 82.50 80 THR A CA 1
ATOM 640 C C . THR A 1 80 ? -17.357 -3.685 4.390 1.00 82.50 80 THR A C 1
ATOM 642 O O . THR A 1 80 ? -18.273 -3.834 3.590 1.00 82.50 80 THR A O 1
ATOM 645 N N . CYS A 1 81 ? -16.200 -3.109 4.052 1.00 80.88 81 CYS A N 1
ATOM 646 C CA . CYS A 1 81 ? -15.955 -2.427 2.783 1.00 80.88 81 CYS A CA 1
ATOM 647 C C . CYS A 1 81 ? -14.589 -2.844 2.200 1.00 80.88 81 CYS A C 1
ATOM 649 O O . CYS A 1 81 ? -13.618 -2.088 2.287 1.00 80.88 81 CYS A O 1
ATOM 651 N N . PRO A 1 82 ? -14.486 -4.031 1.575 1.00 80.38 82 PRO A N 1
ATOM 652 C CA . PRO A 1 82 ? -13.219 -4.535 1.040 1.00 80.38 82 PRO A CA 1
ATOM 653 C C . PRO A 1 82 ? -12.745 -3.773 -0.206 1.00 80.38 82 PRO A C 1
ATOM 655 O O . PRO A 1 82 ? -11.555 -3.798 -0.524 1.00 80.38 82 PRO A O 1
ATOM 658 N N . THR A 1 83 ? -13.650 -3.076 -0.896 1.00 81.56 83 THR A N 1
ATOM 659 C CA . THR A 1 83 ? -13.374 -2.345 -2.141 1.00 81.56 83 THR A CA 1
ATOM 660 C C . THR A 1 83 ? -12.629 -1.027 -1.932 1.00 81.56 83 THR A C 1
ATOM 662 O O . THR A 1 83 ? -12.042 -0.494 -2.873 1.00 81.56 83 THR A O 1
ATOM 665 N N . LEU A 1 84 ? -12.618 -0.480 -0.709 1.00 84.31 84 LEU A N 1
ATOM 666 C CA . LEU A 1 84 ? -12.006 0.823 -0.465 1.00 84.31 84 LEU A CA 1
ATOM 667 C C . LEU A 1 84 ? -10.489 0.706 -0.269 1.00 84.31 84 LEU A C 1
ATOM 669 O O . LEU A 1 84 ? -10.008 0.367 0.811 1.00 84.31 84 LEU A O 1
ATOM 673 N N . ILE A 1 85 ? -9.739 1.101 -1.295 1.00 87.38 85 ILE A N 1
ATOM 674 C CA . ILE A 1 85 ? -8.268 1.126 -1.316 1.00 87.38 85 ILE A CA 1
ATOM 675 C C . ILE A 1 85 ? -7.660 1.946 -0.155 1.00 87.38 85 ILE A C 1
ATOM 677 O O . ILE A 1 85 ? -6.803 1.402 0.540 1.00 87.38 85 ILE A O 1
ATOM 681 N N . PRO A 1 86 ? -8.107 3.188 0.143 1.00 88.50 86 PRO A N 1
ATOM 682 C CA . PRO A 1 86 ? -7.584 3.969 1.267 1.00 88.50 86 PRO A CA 1
ATOM 683 C C . PRO A 1 86 ? -7.547 3.259 2.628 1.00 88.50 86 PRO A C 1
ATOM 685 O O . PRO A 1 86 ? -6.614 3.479 3.394 1.00 88.50 86 PRO A O 1
ATOM 688 N N . LEU A 1 87 ? -8.517 2.390 2.944 1.00 89.81 87 LEU A N 1
ATOM 689 C CA . LEU A 1 87 ? -8.512 1.654 4.218 1.00 89.81 87 LEU A CA 1
ATOM 690 C C . LEU A 1 87 ? -7.362 0.647 4.293 1.00 89.81 87 LEU A C 1
ATOM 692 O O . LEU A 1 87 ? -6.740 0.507 5.345 1.00 89.81 87 LEU A O 1
ATOM 696 N N . TRP A 1 88 ? -7.058 -0.023 3.180 1.00 92.12 88 TRP A N 1
ATOM 697 C CA . TRP A 1 88 ? -5.918 -0.933 3.089 1.00 92.12 88 TRP A CA 1
ATOM 698 C C . TRP A 1 88 ? -4.595 -0.193 3.280 1.00 92.12 88 TRP A C 1
ATOM 700 O O . TRP A 1 88 ? -3.731 -0.692 3.996 1.00 92.12 88 TRP A O 1
ATOM 710 N N . LEU A 1 89 ? -4.477 1.008 2.703 1.00 91.62 89 LEU A N 1
ATOM 711 C CA . LEU A 1 89 ? -3.291 1.858 2.832 1.00 91.62 89 LEU A CA 1
ATOM 712 C C . LEU A 1 89 ? -3.083 2.365 4.259 1.00 91.62 89 LEU A C 1
ATOM 714 O O . LEU A 1 89 ? -1.974 2.311 4.788 1.00 91.62 89 LEU A O 1
ATOM 718 N N . LEU A 1 90 ? -4.155 2.839 4.902 1.00 91.44 90 LEU A N 1
ATOM 719 C CA . LEU A 1 90 ? -4.097 3.290 6.293 1.00 91.44 90 LEU A CA 1
ATOM 720 C C . LEU A 1 90 ? -3.704 2.140 7.224 1.00 91.44 90 LEU A C 1
ATOM 722 O O . LEU A 1 90 ? -2.842 2.313 8.084 1.00 91.44 90 LEU A O 1
ATOM 726 N N . LEU A 1 91 ? -4.275 0.949 7.018 1.00 92.44 91 LEU A N 1
ATOM 727 C CA . LEU A 1 91 ? -3.931 -0.220 7.819 1.00 92.44 91 LEU A CA 1
ATOM 728 C C . LEU A 1 91 ? -2.475 -0.662 7.600 1.00 92.44 91 LEU A C 1
ATOM 730 O O . LEU A 1 91 ? -1.777 -0.932 8.577 1.00 92.44 91 LEU A O 1
ATOM 734 N N . SER A 1 92 ? -1.998 -0.724 6.351 1.00 92.94 92 SER A N 1
ATOM 735 C CA . SER A 1 92 ? -0.604 -1.094 6.070 1.00 92.94 92 SER A CA 1
ATOM 736 C C . SER A 1 92 ? 0.383 -0.076 6.636 1.00 92.94 92 SER A C 1
ATOM 738 O O . SER A 1 92 ? 1.389 -0.475 7.216 1.00 92.94 92 SER A O 1
ATOM 740 N N . GLY A 1 93 ? 0.078 1.221 6.532 1.00 90.69 93 GLY A N 1
ATOM 741 C CA . GLY A 1 93 ? 0.907 2.288 7.092 1.00 90.69 93 GLY A CA 1
ATOM 742 C C . GLY A 1 93 ? 0.944 2.274 8.622 1.00 90.69 93 GLY A C 1
ATOM 743 O O . GLY A 1 93 ? 1.986 2.537 9.217 1.00 90.69 93 GLY A O 1
ATOM 744 N N . LEU A 1 94 ? -0.158 1.919 9.289 1.00 91.31 94 LEU A N 1
ATOM 745 C CA . LEU A 1 94 ? -0.170 1.768 10.747 1.00 91.31 94 LEU A CA 1
ATOM 746 C C . LEU A 1 94 ? 0.688 0.572 11.190 1.00 91.31 94 LEU A C 1
ATOM 748 O O . LEU A 1 94 ? 1.474 0.679 12.130 1.00 91.31 94 LEU A O 1
ATOM 752 N N . GLU A 1 95 ? 0.592 -0.553 10.484 1.00 90.31 95 GLU A N 1
ATOM 753 C CA . GLU A 1 95 ? 1.422 -1.736 10.739 1.00 90.31 95 GLU A CA 1
ATOM 754 C C . GLU A 1 95 ? 2.914 -1.484 10.489 1.00 90.31 95 GLU A C 1
ATOM 756 O O . GLU A 1 95 ? 3.759 -1.952 11.256 1.00 90.31 95 GLU A O 1
ATOM 761 N N . GLU A 1 96 ? 3.234 -0.679 9.476 1.00 89.94 96 GLU A N 1
ATOM 762 C CA . GLU A 1 96 ? 4.589 -0.190 9.226 1.00 89.94 96 GLU A CA 1
ATOM 763 C C . GLU A 1 96 ? 5.095 0.698 10.371 1.00 89.94 96 GLU A C 1
ATOM 765 O O . GLU A 1 96 ? 6.180 0.444 10.888 1.00 89.94 96 GLU A O 1
ATOM 770 N N . LYS A 1 97 ? 4.299 1.671 10.846 1.00 87.88 97 LYS A N 1
ATOM 771 C CA . LYS A 1 97 ? 4.650 2.508 12.015 1.00 87.88 97 LYS A CA 1
ATOM 772 C C . LYS A 1 97 ? 4.888 1.683 13.283 1.00 87.88 97 LYS A C 1
ATOM 774 O O . LYS A 1 97 ? 5.669 2.086 14.139 1.00 87.88 97 LYS A O 1
ATOM 779 N N . ARG A 1 98 ? 4.224 0.531 13.413 1.00 88.31 98 ARG A N 1
ATOM 780 C CA . ARG A 1 98 ? 4.434 -0.420 14.517 1.00 88.31 98 ARG A CA 1
ATOM 781 C C . ARG A 1 98 ? 5.729 -1.233 14.369 1.00 88.31 98 ARG A C 1
ATOM 783 O O . ARG A 1 98 ? 6.133 -1.897 15.317 1.00 88.31 98 ARG A O 1
ATOM 790 N N . GLY A 1 99 ? 6.354 -1.225 13.194 1.00 86.69 99 GLY A N 1
ATOM 791 C CA . GLY A 1 99 ? 7.535 -2.029 12.876 1.00 86.69 99 GLY A CA 1
ATOM 7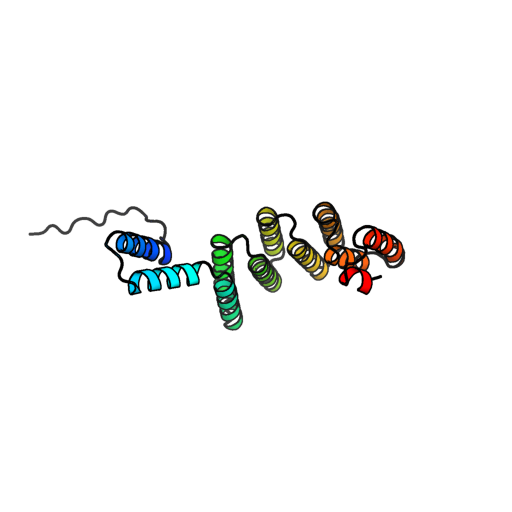92 C C . GLY A 1 99 ? 7.221 -3.470 12.464 1.00 86.69 99 GLY A C 1
ATOM 793 O O . GLY A 1 99 ? 8.135 -4.278 12.317 1.00 86.69 99 GLY A O 1
ATOM 794 N N . VAL A 1 100 ? 5.947 -3.830 12.248 1.00 91.31 100 VAL A N 1
ATOM 795 C CA . VAL A 1 100 ? 5.557 -5.200 11.867 1.00 91.31 100 VAL A CA 1
ATOM 796 C C . VAL A 1 100 ? 5.374 -5.298 10.353 1.00 91.31 100 VAL A C 1
ATOM 798 O O . VAL A 1 100 ? 4.268 -5.432 9.823 1.00 91.31 100 VAL A O 1
ATOM 801 N N . LEU A 1 101 ? 6.502 -5.274 9.645 1.00 89.50 101 LEU A N 1
ATOM 802 C CA . LEU A 1 101 ? 6.557 -5.268 8.181 1.00 89.50 101 LEU A CA 1
ATOM 803 C C . LEU A 1 101 ? 5.889 -6.500 7.543 1.00 89.50 101 LEU A C 1
ATOM 805 O O . LEU A 1 101 ? 5.216 -6.403 6.520 1.00 89.50 101 LEU A O 1
ATOM 809 N N . THR A 1 102 ? 6.018 -7.669 8.174 1.00 90.88 102 THR A N 1
ATOM 810 C CA . THR A 1 102 ? 5.412 -8.925 7.700 1.00 90.88 102 THR A CA 1
ATOM 811 C C . THR A 1 102 ? 3.887 -8.855 7.639 1.00 90.88 102 THR A C 1
ATOM 813 O O . THR A 1 102 ? 3.281 -9.355 6.690 1.00 90.88 102 THR A O 1
ATOM 816 N N . LYS A 1 103 ? 3.252 -8.191 8.613 1.00 91.19 103 LYS A N 1
ATOM 817 C CA . LYS A 1 103 ? 1.800 -7.975 8.608 1.00 91.19 103 LYS A CA 1
ATOM 818 C C . LYS A 1 103 ? 1.396 -6.936 7.571 1.00 91.19 103 LYS A C 1
ATOM 820 O O . LYS A 1 103 ? 0.421 -7.162 6.861 1.00 91.19 103 LYS A O 1
ATOM 825 N N . ALA A 1 104 ? 2.152 -5.847 7.428 1.00 91.31 104 ALA A N 1
ATOM 826 C CA . ALA A 1 104 ? 1.886 -4.848 6.392 1.00 91.31 104 ALA A CA 1
ATOM 827 C C . ALA A 1 104 ? 1.882 -5.480 4.984 1.00 91.31 104 ALA A C 1
ATOM 829 O O . ALA A 1 104 ? 0.951 -5.256 4.208 1.00 91.31 104 ALA A O 1
ATOM 830 N N . ARG A 1 105 ? 2.851 -6.362 4.695 1.00 91.69 105 ARG A N 1
ATOM 831 C CA . ARG A 1 105 ? 2.918 -7.133 3.439 1.00 91.69 105 ARG A CA 1
ATOM 832 C C . ARG A 1 105 ? 1.678 -7.991 3.211 1.00 91.69 105 ARG A C 1
ATOM 834 O O . ARG A 1 105 ? 1.071 -7.905 2.145 1.00 91.69 105 ARG A O 1
ATOM 841 N N . SER A 1 106 ? 1.272 -8.778 4.209 1.00 93.12 106 SER A N 1
ATOM 842 C CA . SER A 1 106 ? 0.111 -9.670 4.079 1.00 93.12 106 SER A CA 1
ATOM 843 C C . SER A 1 106 ? -1.212 -8.906 3.972 1.00 93.12 106 SER A C 1
ATOM 845 O O . SER A 1 106 ? -2.141 -9.345 3.295 1.00 93.12 106 SER A O 1
ATOM 847 N N . ILE A 1 107 ? -1.321 -7.731 4.597 1.00 92.50 107 ILE A N 1
ATOM 848 C CA . ILE A 1 107 ? -2.463 -6.828 4.417 1.00 92.50 107 ILE A CA 1
ATOM 849 C C . ILE A 1 107 ? -2.535 -6.335 2.975 1.00 92.50 107 ILE A C 1
ATOM 851 O O . ILE A 1 107 ? -3.591 -6.463 2.360 1.00 92.50 107 ILE A O 1
ATOM 855 N N . LEU A 1 108 ? -1.432 -5.827 2.423 1.00 91.50 108 LEU A N 1
ATOM 856 C CA . LEU A 1 108 ? -1.408 -5.334 1.046 1.00 91.50 108 LEU A CA 1
ATOM 857 C C . LEU A 1 108 ? -1.648 -6.450 0.031 1.00 91.50 108 LEU A C 1
ATOM 859 O O . LEU A 1 108 ? -2.357 -6.240 -0.947 1.00 91.50 108 LEU A O 1
ATOM 863 N N . GLU A 1 109 ? -1.137 -7.653 0.281 1.00 91.06 109 GLU A N 1
ATOM 864 C CA . GLU A 1 109 ? -1.405 -8.821 -0.557 1.00 91.06 109 GLU A CA 1
ATOM 865 C C . GLU A 1 109 ? -2.888 -9.202 -0.574 1.00 91.06 109 GLU A C 1
ATOM 867 O O . GLU A 1 109 ? -3.474 -9.348 -1.647 1.00 91.06 109 GLU A O 1
ATOM 872 N N . ARG A 1 110 ? -3.540 -9.250 0.594 1.00 91.94 110 ARG A N 1
ATOM 873 C CA . ARG A 1 110 ? -4.998 -9.441 0.671 1.00 91.94 110 ARG A CA 1
ATOM 874 C C . ARG A 1 110 ? -5.761 -8.314 -0.024 1.00 91.94 110 ARG A C 1
ATOM 876 O O . ARG A 1 110 ? -6.759 -8.584 -0.689 1.00 91.94 110 ARG A O 1
ATOM 883 N N . GLY A 1 111 ? -5.285 -7.075 0.102 1.00 89.75 111 GLY A N 1
ATOM 884 C CA . GLY A 1 111 ? -5.853 -5.917 -0.583 1.00 89.75 111 GLY A CA 1
ATOM 885 C C . GLY A 1 111 ? -5.811 -6.068 -2.102 1.00 89.75 111 GLY A C 1
ATOM 886 O O . GLY A 1 111 ? -6.817 -5.818 -2.760 1.00 89.75 111 GLY A O 1
ATOM 887 N N . ARG A 1 112 ? -4.694 -6.558 -2.655 1.00 90.06 112 ARG A N 1
ATOM 888 C CA . ARG A 1 112 ? -4.545 -6.836 -4.095 1.00 90.06 112 ARG A CA 1
ATOM 889 C C . ARG A 1 112 ? -5.462 -7.956 -4.579 1.00 90.06 112 ARG A C 1
ATOM 891 O O . ARG A 1 112 ? -6.068 -7.819 -5.634 1.00 90.06 112 ARG A O 1
ATOM 898 N N . LEU A 1 113 ? -5.619 -9.024 -3.792 1.00 88.69 113 LEU A N 1
ATOM 899 C CA . LEU A 1 113 ? -6.549 -10.114 -4.121 1.00 88.69 113 LEU A CA 1
ATOM 900 C C . LEU A 1 113 ? -8.009 -9.642 -4.173 1.00 88.69 113 LEU A C 1
ATOM 902 O O . LEU A 1 113 ? -8.799 -10.169 -4.951 1.00 88.69 113 LEU A O 1
ATOM 906 N N . LYS A 1 114 ? -8.384 -8.667 -3.336 1.00 86.69 114 LYS A N 1
ATOM 907 C CA . LYS A 1 114 ? -9.739 -8.095 -3.321 1.00 86.69 114 LYS A CA 1
ATOM 908 C C . LYS A 1 114 ? -9.949 -7.020 -4.385 1.00 86.69 114 LYS A C 1
ATOM 910 O O . LYS A 1 114 ? -11.034 -6.964 -4.953 1.00 86.69 114 LYS A O 1
AT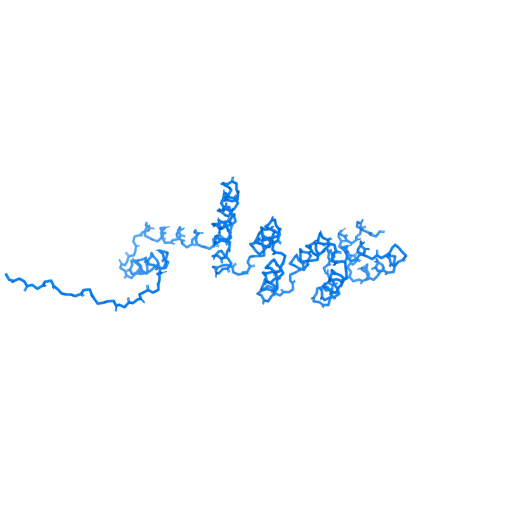OM 915 N N . ASN A 1 115 ? -8.932 -6.204 -4.651 1.00 84.25 115 ASN A N 1
ATOM 916 C CA . ASN A 1 115 ? -8.976 -5.084 -5.591 1.00 84.25 115 ASN A CA 1
ATOM 917 C C . ASN A 1 115 ? -7.917 -5.267 -6.687 1.00 84.25 115 ASN A C 1
ATOM 919 O O . ASN A 1 115 ? -6.876 -4.595 -6.661 1.00 84.25 115 ASN A O 1
ATOM 923 N N . PRO A 1 116 ? -8.157 -6.177 -7.650 1.00 79.69 116 PRO A N 1
ATOM 924 C CA . PRO A 1 116 ? -7.213 -6.417 -8.732 1.00 79.69 116 PRO A CA 1
ATOM 925 C C . PRO A 1 116 ? -7.028 -5.152 -9.582 1.00 79.69 116 PRO A C 1
ATOM 927 O O . PRO A 1 116 ? -7.920 -4.306 -9.657 1.00 79.69 116 PRO A O 1
ATOM 930 N N . LYS A 1 117 ? -5.872 -5.030 -10.248 1.00 77.81 117 LYS A N 1
ATOM 931 C CA . LYS A 1 117 ? -5.542 -3.929 -11.181 1.00 77.81 117 LYS A CA 1
ATOM 932 C C . LYS A 1 117 ? -5.458 -2.527 -10.560 1.00 77.81 117 LYS A C 1
ATOM 934 O O . LYS A 1 117 ? -5.519 -1.523 -11.267 1.00 77.81 117 LYS A O 1
ATOM 939 N N . THR A 1 118 ? -5.281 -2.427 -9.244 1.00 84.06 118 THR A N 1
ATOM 940 C CA . THR A 1 118 ? -5.092 -1.128 -8.586 1.00 84.06 118 THR A CA 1
ATOM 941 C C . THR A 1 118 ? -3.607 -0.791 -8.473 1.00 84.06 118 THR A C 1
ATOM 943 O O . THR A 1 118 ? -2.907 -1.332 -7.617 1.00 84.06 118 THR A O 1
ATOM 946 N N . ALA A 1 119 ? -3.131 0.156 -9.284 1.00 86.56 119 ALA A N 1
ATOM 947 C CA . ALA A 1 119 ? -1.736 0.611 -9.260 1.00 86.56 119 ALA A CA 1
ATOM 948 C C . ALA A 1 119 ? -1.304 1.194 -7.899 1.00 86.56 119 ALA A C 1
ATOM 950 O O . ALA A 1 119 ? -0.193 0.941 -7.444 1.00 86.56 119 ALA A O 1
ATOM 951 N N . ILE A 1 120 ? -2.204 1.892 -7.203 1.00 90.12 120 ILE A N 1
ATOM 952 C CA . ILE A 1 120 ? -1.930 2.543 -5.910 1.00 90.12 120 ILE A CA 1
ATOM 953 C C . ILE A 1 120 ? -1.511 1.525 -4.831 1.00 90.12 120 ILE A C 1
ATOM 955 O O . ILE A 1 120 ? -0.578 1.772 -4.070 1.00 90.12 120 ILE A O 1
ATOM 959 N N . LEU A 1 121 ? -2.162 0.354 -4.774 1.00 91.62 121 LEU A N 1
ATOM 960 C CA . LEU A 1 121 ? -1.816 -0.701 -3.807 1.00 91.62 121 LEU A CA 1
ATOM 961 C C . LEU A 1 121 ? -0.433 -1.302 -4.080 1.00 91.62 121 LEU A C 1
ATOM 963 O O . LEU A 1 121 ? 0.290 -1.654 -3.147 1.00 91.62 121 LEU A O 1
ATOM 967 N N . TRP A 1 122 ? -0.073 -1.431 -5.357 1.00 92.00 122 TRP A N 1
ATOM 968 C CA . TRP A 1 122 ? 1.256 -1.867 -5.770 1.00 92.00 122 TRP A CA 1
ATOM 969 C C . TRP A 1 122 ? 2.319 -0.849 -5.377 1.00 92.00 122 TRP A C 1
ATOM 971 O O . TRP A 1 122 ? 3.343 -1.218 -4.806 1.00 92.00 122 TRP A O 1
ATOM 981 N N . LEU A 1 123 ? 2.042 0.426 -5.628 1.00 91.19 123 LEU A N 1
ATOM 982 C CA . LEU A 1 123 ? 2.942 1.529 -5.338 1.00 91.19 123 LEU A CA 1
ATOM 983 C C . LEU A 1 123 ? 3.262 1.602 -3.840 1.00 91.19 123 LEU A C 1
ATOM 985 O O . LEU A 1 123 ? 4.429 1.616 -3.451 1.00 91.19 123 LEU A O 1
ATOM 989 N N . GLU A 1 124 ? 2.243 1.543 -2.986 1.00 91.62 124 GLU A N 1
ATOM 990 C CA . GLU A 1 124 ? 2.457 1.560 -1.538 1.00 91.62 124 GLU A CA 1
ATOM 991 C C . GLU A 1 124 ? 3.204 0.316 -1.038 1.00 91.62 124 GLU A C 1
ATOM 993 O O . GLU A 1 124 ? 4.079 0.437 -0.183 1.00 91.62 124 GLU A O 1
ATOM 998 N N . ALA A 1 125 ? 2.978 -0.865 -1.627 1.00 91.94 125 ALA A N 1
ATOM 999 C CA . ALA A 1 125 ? 3.782 -2.050 -1.311 1.00 91.94 125 ALA A CA 1
ATOM 1000 C C . ALA A 1 125 ? 5.267 -1.863 -1.664 1.00 91.94 125 ALA A C 1
ATOM 1002 O O . ALA A 1 125 ? 6.139 -2.218 -0.873 1.00 91.94 125 ALA A O 1
ATOM 1003 N N . ILE A 1 126 ? 5.557 -1.276 -2.827 1.00 92.00 126 ILE A N 1
ATOM 1004 C CA . ILE A 1 126 ? 6.925 -0.997 -3.280 1.00 92.00 126 ILE A CA 1
ATOM 1005 C C . ILE A 1 126 ? 7.589 0.037 -2.362 1.00 92.00 126 ILE A C 1
ATOM 1007 O O . ILE A 1 126 ? 8.718 -0.171 -1.920 1.00 92.00 126 ILE A O 1
ATOM 1011 N N . ARG A 1 127 ? 6.881 1.116 -2.009 1.00 91.25 127 ARG A N 1
ATOM 1012 C CA . ARG A 1 127 ? 7.388 2.161 -1.104 1.00 91.25 127 ARG A CA 1
ATOM 1013 C C . ARG A 1 127 ? 7.737 1.624 0.274 1.00 91.25 127 ARG A C 1
ATOM 1015 O O . ARG A 1 127 ? 8.773 2.003 0.811 1.00 91.25 127 ARG A O 1
ATOM 1022 N N . ILE A 1 128 ? 6.914 0.733 0.823 1.00 91.88 128 ILE A N 1
ATOM 1023 C CA . ILE A 1 128 ? 7.193 0.076 2.104 1.00 91.88 128 ILE A CA 1
ATOM 1024 C C . ILE A 1 128 ? 8.506 -0.720 2.039 1.00 91.88 128 ILE A C 1
ATOM 1026 O O . ILE A 1 128 ? 9.334 -0.608 2.940 1.00 91.88 128 ILE A O 1
ATOM 1030 N N . GLU A 1 129 ? 8.752 -1.477 0.964 1.00 91.75 129 GLU A N 1
ATOM 1031 C CA . GLU A 1 129 ? 10.014 -2.219 0.818 1.00 91.75 129 GLU A CA 1
ATOM 1032 C C . GLU A 1 129 ? 11.225 -1.303 0.629 1.00 91.75 129 GLU A C 1
ATOM 1034 O O . GLU A 1 129 ? 12.290 -1.570 1.187 1.00 91.75 129 GLU A O 1
ATOM 1039 N N . ILE A 1 130 ? 11.068 -0.203 -0.115 1.00 90.56 130 ILE A N 1
ATOM 1040 C CA . ILE A 1 130 ? 12.123 0.804 -0.281 1.00 90.56 130 ILE A CA 1
ATOM 1041 C C . ILE A 1 130 ? 12.462 1.443 1.071 1.00 90.56 130 ILE A C 1
ATOM 1043 O O . ILE A 1 130 ? 13.642 1.554 1.404 1.00 90.56 130 ILE A O 1
ATOM 1047 N N . ARG A 1 131 ? 11.450 1.809 1.874 1.00 90.06 131 ARG A N 1
ATOM 1048 C CA . ARG A 1 131 ? 11.636 2.349 3.233 1.00 90.06 131 ARG A CA 1
ATOM 1049 C C . ARG A 1 131 ? 12.289 1.338 4.175 1.00 90.06 131 ARG A C 1
ATOM 1051 O O . ARG A 1 131 ? 13.099 1.728 5.008 1.00 90.06 131 ARG A O 1
ATOM 1058 N N . ALA A 1 132 ? 12.000 0.049 4.001 1.00 89.25 132 ALA A N 1
ATOM 1059 C CA . ALA A 1 132 ? 12.647 -1.036 4.734 1.00 89.25 132 ALA A CA 1
ATOM 1060 C C . ALA A 1 132 ? 14.078 -1.361 4.249 1.00 89.25 132 ALA A C 1
ATOM 1062 O O . ALA A 1 132 ? 14.745 -2.191 4.859 1.00 89.25 132 ALA A O 1
ATOM 1063 N N . GLY A 1 133 ? 14.553 -0.747 3.158 1.00 89.38 133 GLY A N 1
ATOM 1064 C CA . GLY A 1 133 ? 15.878 -0.997 2.576 1.00 89.38 133 GLY A CA 1
ATOM 1065 C C . GLY A 1 133 ? 15.961 -2.217 1.648 1.00 89.38 133 GLY A C 1
ATOM 1066 O O . GLY A 1 133 ? 17.017 -2.473 1.069 1.00 89.38 133 GLY A O 1
ATOM 1067 N N . ASN A 1 134 ? 14.858 -2.938 1.427 1.00 90.88 134 ASN A N 1
ATOM 1068 C CA . ASN A 1 134 ? 14.815 -4.160 0.618 1.00 90.88 134 ASN A CA 1
ATOM 1069 C C . ASN A 1 134 ? 14.612 -3.843 -0.872 1.00 90.88 134 ASN A C 1
ATOM 1071 O O . ASN A 1 134 ? 13.559 -4.118 -1.456 1.00 90.88 134 ASN A O 1
ATOM 1075 N N . LYS A 1 135 ? 15.634 -3.268 -1.514 1.00 89.00 135 LYS A N 1
ATOM 1076 C CA . LYS A 1 135 ? 15.565 -2.857 -2.930 1.00 89.00 135 LYS A CA 1
ATOM 1077 C C . LYS A 1 135 ? 15.313 -4.017 -3.894 1.00 89.00 135 LYS A C 1
ATOM 1079 O O . LYS A 1 135 ? 14.600 -3.849 -4.879 1.00 89.00 135 LYS A O 1
ATOM 1084 N N . GLU A 1 136 ? 15.870 -5.192 -3.615 1.00 89.88 136 GLU A N 1
ATOM 1085 C CA . GLU A 1 136 ? 15.655 -6.389 -4.436 1.00 89.88 136 GLU A CA 1
ATOM 1086 C C . GLU A 1 136 ? 14.178 -6.787 -4.445 1.00 89.88 136 GLU A C 1
ATOM 1088 O O . GLU A 1 136 ? 13.574 -6.924 -5.508 1.00 89.88 136 GLU A O 1
ATOM 1093 N N . MET A 1 137 ? 13.561 -6.862 -3.262 1.00 90.19 137 MET A N 1
ATOM 1094 C CA . MET A 1 137 ? 12.138 -7.168 -3.138 1.00 90.19 137 MET A CA 1
ATOM 1095 C C . MET A 1 137 ? 11.281 -6.103 -3.832 1.00 90.19 137 MET A C 1
ATOM 1097 O O . MET A 1 137 ? 10.365 -6.449 -4.580 1.00 90.19 137 MET A O 1
ATOM 1101 N N . ALA A 1 138 ? 11.616 -4.820 -3.666 1.00 91.25 138 ALA A N 1
ATOM 1102 C CA . ALA A 1 138 ? 10.938 -3.722 -4.351 1.00 91.25 138 ALA A CA 1
ATOM 1103 C C . ALA A 1 138 ? 10.980 -3.877 -5.884 1.00 91.25 138 ALA A C 1
ATOM 1105 O O . ALA A 1 138 ? 9.948 -3.732 -6.538 1.00 91.25 138 ALA A O 1
ATOM 1106 N N . ASN A 1 139 ? 12.131 -4.258 -6.454 1.00 90.44 139 ASN A N 1
ATOM 1107 C CA . ASN A 1 139 ? 12.271 -4.526 -7.888 1.00 90.44 139 ASN A CA 1
ATOM 1108 C C . ASN A 1 139 ? 11.397 -5.700 -8.352 1.00 90.44 139 ASN A C 1
ATOM 1110 O O . ASN A 1 139 ? 10.748 -5.608 -9.395 1.00 90.44 139 ASN A O 1
ATOM 1114 N N . THR A 1 140 ? 11.330 -6.788 -7.576 1.00 92.50 140 THR A N 1
ATOM 1115 C CA . THR A 1 140 ? 10.468 -7.933 -7.926 1.00 92.50 140 THR A CA 1
ATOM 1116 C C . THR A 1 140 ? 8.982 -7.568 -7.898 1.00 92.50 140 THR A C 1
ATOM 1118 O O . THR A 1 140 ? 8.233 -7.957 -8.796 1.00 92.50 140 THR A O 1
ATOM 1121 N N . LEU A 1 141 ? 8.550 -6.786 -6.902 1.00 91.81 141 LEU A N 1
ATOM 1122 C CA . LEU A 1 141 ? 7.170 -6.313 -6.788 1.00 91.81 141 LEU A CA 1
ATOM 1123 C C . LEU A 1 141 ? 6.818 -5.356 -7.921 1.00 91.81 141 LEU A C 1
ATOM 1125 O O . LEU A 1 141 ? 5.745 -5.470 -8.502 1.00 91.81 141 LEU A O 1
ATOM 1129 N N . LEU A 1 142 ? 7.735 -4.458 -8.267 1.00 90.56 142 LEU A N 1
ATOM 1130 C CA . LEU A 1 142 ? 7.575 -3.527 -9.371 1.00 90.56 142 LEU A CA 1
ATOM 1131 C C . LEU A 1 142 ? 7.436 -4.251 -10.716 1.00 90.56 142 LEU A C 1
ATOM 1133 O O . LEU A 1 142 ? 6.548 -3.916 -11.496 1.00 90.56 142 LEU A O 1
ATOM 1137 N N . ALA A 1 143 ? 8.254 -5.274 -10.978 1.00 90.50 143 ALA A N 1
ATOM 1138 C CA . ALA A 1 143 ? 8.139 -6.073 -12.198 1.00 90.50 143 ALA A CA 1
ATOM 1139 C C . ALA A 1 143 ? 6.758 -6.745 -12.315 1.00 90.50 143 ALA A C 1
ATOM 1141 O O . ALA A 1 143 ? 6.142 -6.697 -13.378 1.00 90.50 143 ALA A O 1
ATOM 1142 N N . ARG A 1 144 ? 6.233 -7.300 -11.211 1.00 91.19 144 ARG A N 1
ATOM 1143 C CA . ARG A 1 144 ? 4.869 -7.861 -11.156 1.00 91.19 144 ARG A CA 1
ATOM 1144 C C . ARG A 1 144 ? 3.796 -6.786 -11.348 1.00 91.19 144 ARG A C 1
ATOM 1146 O O . ARG A 1 144 ? 2.858 -6.985 -12.112 1.00 91.19 144 ARG A O 1
ATOM 1153 N N . ALA A 1 145 ? 3.963 -5.626 -10.718 1.00 90.62 145 ALA A N 1
ATOM 1154 C CA . ALA A 1 145 ? 3.030 -4.510 -10.836 1.00 90.62 145 ALA A CA 1
ATOM 1155 C C . ALA A 1 145 ? 2.904 -4.011 -12.286 1.00 90.62 145 ALA A C 1
ATOM 1157 O O . ALA A 1 145 ? 1.800 -3.730 -12.745 1.00 90.62 145 ALA A O 1
ATOM 1158 N N . LEU A 1 146 ? 4.014 -3.954 -13.030 1.00 88.75 146 LEU A N 1
ATOM 1159 C CA . LEU A 1 146 ? 4.024 -3.567 -14.445 1.00 88.75 146 LEU A CA 1
ATOM 1160 C C . LEU A 1 146 ? 3.406 -4.625 -15.373 1.00 88.75 146 LEU A C 1
ATOM 1162 O O . LEU A 1 146 ? 2.931 -4.271 -16.452 1.00 88.75 146 LEU A O 1
ATOM 1166 N N . GLN A 1 147 ? 3.401 -5.903 -14.976 1.00 88.69 147 GLN A N 1
ATOM 1167 C CA . GLN A 1 147 ? 2.691 -6.961 -15.704 1.00 88.69 147 GLN A CA 1
ATOM 1168 C C . GLN A 1 147 ? 1.172 -6.836 -15.534 1.00 88.69 147 GLN A C 1
ATOM 1170 O O . GLN A 1 147 ? 0.437 -6.983 -16.507 1.00 88.69 147 GLN A O 1
ATOM 1175 N N . GLU A 1 148 ? 0.699 -6.534 -14.323 1.00 86.31 148 GLU A N 1
ATOM 1176 C CA . GLU A 1 148 ? -0.736 -6.366 -14.056 1.00 86.31 148 GLU A CA 1
ATOM 1177 C C . GLU A 1 148 ? -1.289 -5.022 -14.548 1.00 86.31 148 GLU A C 1
ATOM 1179 O O . GLU A 1 148 ? -2.417 -4.956 -15.043 1.00 86.31 148 GLU A O 1
ATOM 1184 N N . CYS A 1 149 ? -0.501 -3.953 -14.412 1.00 85.75 149 CYS A N 1
ATOM 1185 C CA . CYS A 1 149 ? -0.893 -2.573 -14.692 1.00 85.75 149 CYS A CA 1
ATOM 1186 C C . CYS A 1 149 ? 0.118 -1.887 -15.634 1.00 85.75 149 CYS A C 1
ATOM 1188 O O . CYS A 1 149 ? 0.844 -0.984 -15.208 1.00 85.75 149 CYS A O 1
ATOM 1190 N N . PRO A 1 150 ? 0.169 -2.260 -16.926 1.00 83.00 150 PRO A N 1
ATOM 1191 C CA . PRO A 1 150 ? 1.176 -1.744 -17.856 1.00 83.00 150 PRO A CA 1
ATOM 1192 C C . PRO A 1 150 ? 0.984 -0.268 -18.234 1.00 83.00 150 PRO A C 1
ATOM 1194 O O . PRO A 1 150 ? 1.943 0.363 -18.668 1.00 83.00 150 PRO A O 1
ATOM 1197 N N . THR A 1 151 ? -0.221 0.286 -18.076 1.00 82.50 151 THR A N 1
ATOM 1198 C CA . THR A 1 151 ? -0.578 1.674 -18.439 1.00 82.50 151 THR A CA 1
ATOM 1199 C C . THR A 1 151 ? -0.522 2.651 -17.259 1.00 82.50 151 THR A C 1
ATOM 1201 O O . THR A 1 151 ? -0.822 3.838 -17.402 1.00 82.50 151 THR A O 1
ATOM 1204 N N . ALA A 1 152 ? -0.164 2.173 -16.065 1.00 83.75 152 ALA A N 1
ATOM 1205 C CA . ALA A 1 152 ? -0.126 2.999 -14.867 1.00 83.75 152 ALA A CA 1
ATOM 1206 C C . ALA A 1 152 ? 1.166 3.825 -14.813 1.00 83.75 152 ALA A C 1
ATOM 1208 O O . ALA A 1 152 ? 2.215 3.336 -14.392 1.00 83.75 152 ALA A O 1
ATOM 1209 N N . GLY A 1 153 ? 1.081 5.099 -15.201 1.00 83.19 153 GLY A N 1
ATOM 1210 C CA . GLY A 1 153 ? 2.231 6.007 -15.224 1.00 83.19 153 GLY A CA 1
ATOM 1211 C C . GLY A 1 153 ? 2.911 6.199 -13.865 1.00 83.19 153 GLY A C 1
ATOM 1212 O O . GLY A 1 153 ? 4.128 6.322 -13.812 1.00 83.19 153 GLY A O 1
ATOM 1213 N N . GLU A 1 154 ? 2.157 6.130 -12.764 1.00 85.56 154 GLU A N 1
ATOM 1214 C CA . GLU A 1 154 ? 2.706 6.218 -11.401 1.00 85.56 154 GLU A CA 1
ATOM 1215 C C . GLU A 1 154 ? 3.704 5.087 -11.089 1.00 85.56 154 GLU A C 1
ATOM 1217 O O . GLU A 1 154 ? 4.761 5.316 -10.495 1.00 85.56 154 GLU A O 1
ATOM 1222 N N . LEU A 1 155 ? 3.404 3.862 -11.535 1.00 88.50 155 LEU A N 1
ATOM 1223 C CA . LEU A 1 155 ? 4.308 2.724 -11.365 1.00 88.50 155 LEU A CA 1
ATOM 1224 C C . LEU A 1 155 ? 5.553 2.880 -12.237 1.00 88.50 155 LEU A C 1
ATOM 1226 O O . LEU A 1 155 ? 6.649 2.568 -11.783 1.00 88.50 155 LEU A O 1
ATOM 1230 N N . TRP A 1 156 ? 5.405 3.403 -13.456 1.00 87.94 156 TRP A N 1
ATOM 1231 C CA . TRP A 1 156 ? 6.540 3.684 -14.335 1.00 87.94 156 TRP A CA 1
ATOM 1232 C C . TRP A 1 156 ? 7.462 4.773 -13.786 1.00 87.94 156 TRP A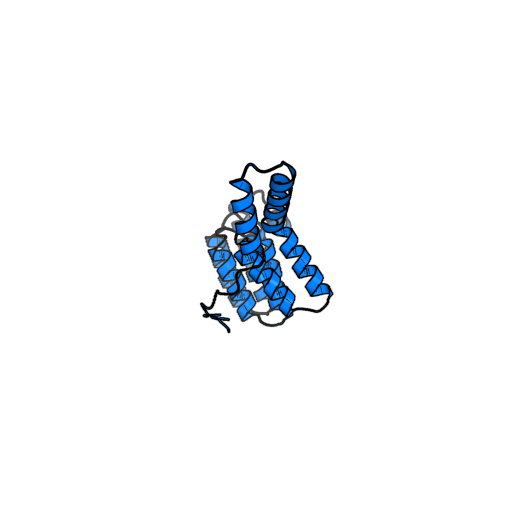 C 1
ATOM 1234 O O . TRP A 1 156 ? 8.678 4.608 -13.857 1.00 87.94 156 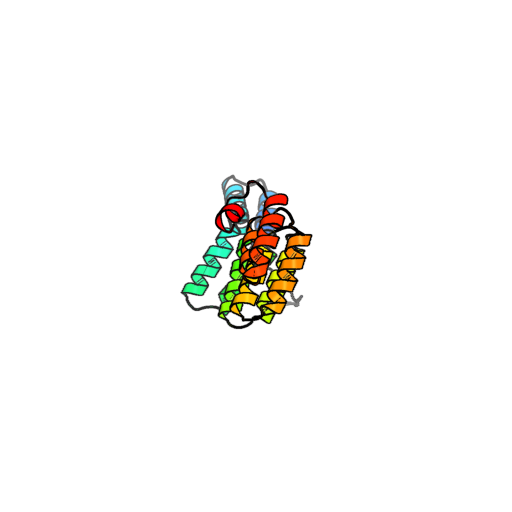TRP A O 1
ATOM 1244 N N . SER A 1 157 ? 6.925 5.838 -13.181 1.00 86.50 157 SER A N 1
ATOM 1245 C CA . SER A 1 157 ? 7.753 6.858 -12.523 1.00 86.50 157 SER A CA 1
ATOM 1246 C C . SER A 1 157 ? 8.618 6.265 -11.410 1.00 86.50 157 SER A C 1
ATOM 1248 O O . SER A 1 157 ? 9.837 6.435 -11.413 1.00 86.50 157 SER A O 1
ATOM 1250 N N . GLU A 1 158 ? 8.016 5.495 -10.500 1.00 86.44 158 GLU A N 1
ATOM 1251 C CA . GLU A 1 158 ? 8.760 4.810 -9.434 1.00 86.44 158 GLU A CA 1
ATOM 1252 C C . GLU A 1 158 ? 9.750 3.786 -10.020 1.00 86.44 158 GLU A C 1
ATOM 1254 O O . GLU A 1 158 ? 10.866 3.625 -9.520 1.00 86.44 158 GLU A O 1
ATOM 1259 N N . ALA A 1 159 ? 9.397 3.148 -11.141 1.00 87.38 159 ALA A N 1
ATOM 1260 C CA . ALA A 1 159 ? 10.264 2.199 -11.824 1.00 87.38 159 ALA A CA 1
ATOM 1261 C C . ALA A 1 159 ? 11.557 2.810 -12.360 1.00 87.38 159 ALA A C 1
ATOM 1263 O O . ALA A 1 159 ? 12.592 2.136 -12.340 1.00 87.38 159 ALA A O 1
ATOM 1264 N N . ILE A 1 160 ? 11.487 4.042 -12.866 1.00 87.06 160 ILE A N 1
ATOM 1265 C CA . ILE A 1 160 ? 12.640 4.786 -13.377 1.00 87.06 160 ILE A CA 1
ATOM 1266 C C . ILE A 1 160 ? 13.527 5.229 -12.208 1.00 87.06 160 ILE A C 1
ATOM 1268 O O . ILE A 1 160 ? 14.750 5.117 -12.286 1.00 87.06 160 ILE A O 1
ATOM 1272 N N . PHE A 1 161 ? 12.943 5.680 -11.094 1.00 86.25 161 PHE A N 1
ATOM 1273 C CA . PHE A 1 161 ? 13.722 6.092 -9.923 1.00 86.25 161 PHE A CA 1
ATOM 1274 C C . PHE A 1 161 ? 14.471 4.939 -9.256 1.00 86.25 161 PHE A C 1
ATOM 1276 O O . PHE A 1 161 ? 15.620 5.124 -8.837 1.00 86.25 161 PHE A O 1
ATOM 1283 N N . LEU A 1 162 ? 13.840 3.765 -9.175 1.00 86.00 162 LEU A N 1
ATOM 1284 C CA . LEU A 1 162 ? 14.419 2.584 -8.537 1.00 86.00 162 LEU A CA 1
ATOM 1285 C C . LEU A 1 162 ? 15.610 2.008 -9.322 1.00 86.00 162 LEU A C 1
ATOM 1287 O O . LEU A 1 162 ? 16.478 1.357 -8.741 1.00 86.00 162 LEU A O 1
ATOM 1291 N N . GLU A 1 163 ? 15.682 2.272 -10.627 1.00 85.19 163 GLU A N 1
ATOM 1292 C CA . GLU A 1 163 ? 16.762 1.797 -11.483 1.00 85.19 163 GLU A CA 1
ATOM 1293 C C . GLU A 1 163 ? 18.069 2.584 -11.352 1.00 85.19 163 GLU A C 1
ATOM 1295 O O . GLU A 1 163 ? 18.119 3.769 -10.990 1.00 85.19 163 GLU A O 1
ATOM 1300 N N . ASN A 1 164 ? 19.159 1.907 -11.722 1.00 84.75 164 ASN A N 1
ATOM 1301 C CA . ASN A 1 164 ? 20.489 2.494 -11.766 1.00 84.75 164 ASN A CA 1
ATOM 1302 C C . ASN A 1 164 ? 20.550 3.609 -12.811 1.00 84.75 164 ASN A C 1
ATOM 1304 O O . ASN A 1 164 ? 20.009 3.486 -13.908 1.00 84.75 164 ASN A O 1
ATOM 1308 N N . ARG A 1 165 ? 21.286 4.682 -12.496 1.00 82.00 165 ARG A N 1
ATOM 1309 C CA . ARG A 1 165 ? 21.397 5.898 -13.323 1.00 82.00 165 ARG A CA 1
ATOM 1310 C C . ARG A 1 165 ? 21.630 5.644 -14.828 1.00 82.00 165 ARG A C 1
ATOM 1312 O O . ARG A 1 165 ? 20.997 6.347 -15.611 1.00 82.00 165 ARG A O 1
ATOM 1319 N N . PRO A 1 166 ? 22.459 4.669 -15.260 1.00 85.56 166 PRO A N 1
ATOM 1320 C CA . PRO A 1 166 ? 22.640 4.376 -16.685 1.00 85.56 166 PRO A CA 1
ATOM 1321 C C . PRO A 1 166 ? 21.398 3.770 -17.356 1.00 85.56 166 PRO A C 1
ATOM 1323 O O . PRO A 1 166 ? 21.123 4.064 -18.515 1.00 85.56 166 PRO A O 1
ATOM 1326 N N . GLN A 1 167 ? 20.638 2.945 -16.632 1.00 86.56 167 GLN A N 1
ATOM 1327 C CA . GLN A 1 167 ? 19.483 2.202 -17.151 1.00 86.56 167 GLN A CA 1
ATOM 1328 C C . GLN A 1 167 ? 18.207 3.053 -17.203 1.00 86.56 167 GLN A C 1
ATOM 1330 O O . GLN A 1 167 ? 17.358 2.824 -18.062 1.00 86.56 167 GLN A O 1
ATOM 1335 N N . ARG A 1 168 ? 18.130 4.119 -16.391 1.00 86.88 168 ARG A N 1
ATOM 1336 C CA . ARG A 1 168 ? 16.962 5.018 -16.327 1.00 86.88 168 ARG A CA 1
ATOM 1337 C C . ARG A 1 168 ? 16.510 5.547 -17.684 1.00 86.88 168 ARG A C 1
ATOM 1339 O O . ARG A 1 168 ? 15.313 5.621 -17.926 1.00 86.88 168 ARG A O 1
ATOM 1346 N N . LYS A 1 169 ? 17.454 5.892 -18.569 1.00 82.75 169 LYS A N 1
ATOM 1347 C CA . LYS A 1 169 ? 17.144 6.395 -19.919 1.00 82.75 169 LYS A CA 1
ATOM 1348 C C . LYS A 1 169 ? 16.468 5.340 -20.795 1.00 82.75 169 LYS A C 1
ATOM 1350 O O . LYS A 1 169 ? 15.580 5.669 -21.567 1.00 82.75 169 LYS A O 1
ATOM 1355 N N . ALA A 1 170 ? 16.889 4.081 -20.691 1.00 85.94 170 ALA A N 1
ATOM 1356 C CA . ALA A 1 170 ? 16.263 3.000 -21.445 1.00 85.94 170 ALA A CA 1
ATOM 1357 C C . ALA A 1 170 ? 14.831 2.768 -20.944 1.00 85.94 170 ALA A C 1
ATOM 1359 O O . ALA A 1 170 ? 13.890 2.720 -21.735 1.00 85.94 170 ALA A O 1
ATOM 1360 N N . LYS A 1 171 ? 14.648 2.736 -19.620 1.00 84.31 171 LYS A N 1
ATOM 1361 C CA . LYS A 1 171 ? 13.332 2.514 -19.018 1.00 84.31 171 LYS A CA 1
ATOM 1362 C C . LYS A 1 171 ? 12.374 3.689 -19.196 1.00 84.31 171 LYS A C 1
ATOM 1364 O O . LYS A 1 171 ? 11.175 3.463 -19.323 1.00 84.31 171 LYS A O 1
ATOM 1369 N N . SER A 1 172 ? 12.865 4.929 -19.240 1.00 82.75 172 SER A N 1
ATOM 1370 C CA . SER A 1 172 ? 12.022 6.094 -19.523 1.00 82.75 172 SER A CA 1
ATOM 1371 C C . SER A 1 172 ? 11.483 6.070 -20.954 1.00 82.75 172 SER A C 1
ATOM 1373 O O . SER A 1 172 ? 10.312 6.370 -21.165 1.00 82.75 172 SER A O 1
ATOM 1375 N N . VAL A 1 173 ? 12.277 5.612 -21.927 1.00 85.06 173 VAL A N 1
ATOM 1376 C CA . VAL A 1 173 ? 11.808 5.386 -23.304 1.00 85.06 173 VAL A CA 1
ATOM 1377 C C . VAL A 1 173 ? 10.730 4.299 -23.350 1.00 85.06 173 VAL A C 1
ATOM 1379 O O . VAL A 1 173 ? 9.710 4.476 -24.016 1.00 85.06 173 VAL A O 1
ATOM 1382 N N . ASP A 1 174 ? 10.910 3.197 -22.620 1.00 85.19 174 ASP A N 1
ATOM 1383 C CA . ASP A 1 174 ? 9.899 2.134 -22.540 1.00 85.19 174 ASP A CA 1
ATOM 1384 C C . ASP A 1 174 ? 8.615 2.591 -21.831 1.00 85.19 174 ASP A C 1
ATOM 1386 O O . ASP A 1 174 ? 7.513 2.208 -22.233 1.00 85.19 174 ASP A O 1
ATOM 1390 N N . ALA A 1 175 ? 8.743 3.441 -20.809 1.00 83.44 175 ALA A N 1
ATOM 1391 C CA . ALA A 1 175 ? 7.617 4.061 -20.122 1.00 83.44 175 ALA A CA 1
ATOM 1392 C C . ALA A 1 175 ? 6.841 5.005 -21.049 1.00 83.44 175 ALA A C 1
ATOM 1394 O O . ALA A 1 175 ? 5.613 4.933 -21.092 1.00 83.44 175 ALA A O 1
ATOM 1395 N N . LEU A 1 176 ? 7.540 5.843 -21.823 1.00 81.62 176 LEU A N 1
ATOM 1396 C CA . LEU A 1 176 ? 6.921 6.755 -22.787 1.00 81.62 176 LEU A CA 1
ATOM 1397 C C . LEU A 1 176 ? 6.145 5.991 -23.857 1.00 81.62 176 LEU A C 1
ATOM 1399 O O . LEU A 1 176 ? 4.983 6.306 -24.072 1.00 81.62 176 LEU A O 1
ATOM 1403 N N . LYS A 1 177 ? 6.716 4.922 -24.431 1.00 83.44 177 LYS A N 1
ATOM 1404 C CA . LYS A 1 177 ? 6.019 4.068 -25.415 1.00 83.44 177 LYS A CA 1
ATOM 1405 C C . LYS A 1 177 ? 4.710 3.469 -24.890 1.00 83.44 177 LYS A C 1
ATOM 1407 O O . LYS A 1 177 ? 3.824 3.150 -25.673 1.00 83.44 177 LYS A O 1
ATOM 1412 N N . LYS A 1 178 ? 4.603 3.244 -23.577 1.00 80.44 178 LYS A N 1
ATOM 1413 C CA . LYS A 1 178 ? 3.413 2.647 -22.947 1.00 80.44 178 LYS A CA 1
ATOM 1414 C C . LYS A 1 178 ? 2.432 3.682 -22.394 1.00 80.44 178 LYS A C 1
ATOM 1416 O O . LYS A 1 178 ? 1.248 3.375 -22.281 1.00 80.44 178 LYS A O 1
ATOM 1421 N N . CYS A 1 179 ? 2.912 4.867 -22.013 1.00 73.12 179 CYS A N 1
ATOM 1422 C CA . CYS A 1 179 ? 2.166 5.878 -21.259 1.00 73.12 179 CYS A CA 1
ATOM 1423 C C . CYS A 1 179 ? 2.407 7.306 -21.801 1.00 73.12 179 CYS A C 1
ATOM 1425 O O . CYS A 1 179 ? 2.707 8.211 -21.021 1.00 73.12 179 CYS A O 1
ATOM 1427 N N . GLU A 1 180 ? 2.267 7.514 -23.116 1.00 62.44 180 GLU A N 1
ATOM 1428 C CA . GLU A 1 180 ? 2.676 8.735 -23.849 1.00 62.44 180 GLU A CA 1
ATOM 1429 C C . GLU A 1 180 ? 2.134 10.069 -23.288 1.00 62.44 180 GLU A C 1
ATOM 1431 O O . GLU A 1 180 ? 2.773 11.108 -23.442 1.00 62.44 180 GLU A O 1
ATOM 1436 N N . HIS A 1 181 ? 0.978 10.070 -22.613 1.00 68.56 181 HIS A N 1
ATOM 1437 C CA . HIS A 1 181 ? 0.327 11.291 -22.106 1.00 68.56 181 HIS A CA 1
ATOM 1438 C C . HIS A 1 181 ? 0.137 11.327 -20.584 1.00 68.56 181 HIS A C 1
ATOM 1440 O O . HIS A 1 181 ? -0.658 12.121 -20.080 1.00 68.56 181 HIS A O 1
ATOM 1446 N N . ASN A 1 182 ? 0.828 10.474 -19.821 1.00 73.38 182 ASN A N 1
ATOM 1447 C CA . ASN A 1 182 ? 0.676 10.492 -18.368 1.00 73.38 182 ASN A CA 1
ATOM 1448 C C . ASN A 1 182 ? 1.587 11.566 -17.729 1.00 73.38 182 ASN A C 1
ATOM 1450 O O . ASN A 1 182 ? 2.810 11.474 -17.876 1.00 73.38 182 ASN A O 1
ATOM 1454 N N . PRO A 1 183 ? 1.040 12.548 -16.980 1.00 74.56 183 PRO A N 1
ATOM 1455 C CA . PRO A 1 183 ? 1.825 13.645 -16.401 1.00 74.56 183 PRO A CA 1
ATOM 1456 C C . PRO A 1 183 ? 2.931 13.160 -15.456 1.00 74.56 183 PRO A C 1
ATOM 1458 O O . PRO A 1 183 ? 4.003 13.757 -15.406 1.00 74.56 183 PRO A O 1
ATOM 1461 N N . ASN A 1 184 ? 2.713 12.042 -14.758 1.00 73.81 184 ASN A N 1
ATOM 1462 C CA . ASN A 1 184 ? 3.698 11.494 -13.826 1.00 73.81 184 ASN A CA 1
ATOM 1463 C C . ASN A 1 184 ? 4.916 10.894 -14.539 1.00 73.81 184 ASN A C 1
ATOM 1465 O O . ASN A 1 184 ? 6.009 10.900 -13.985 1.00 73.81 184 ASN A O 1
ATOM 1469 N N . VAL A 1 185 ? 4.751 10.399 -15.770 1.00 72.81 185 VAL A N 1
ATOM 1470 C CA . VAL A 1 185 ? 5.867 9.865 -16.566 1.00 72.81 185 VAL A CA 1
ATOM 1471 C C . VAL A 1 185 ? 6.676 11.014 -17.159 1.00 72.81 185 VAL A C 1
ATOM 1473 O O . VAL A 1 185 ? 7.898 11.001 -17.059 1.00 72.81 185 VAL A O 1
ATOM 1476 N N . LEU A 1 186 ? 6.003 12.044 -17.684 1.00 75.31 186 LEU A N 1
ATOM 1477 C CA . LEU A 1 186 ? 6.650 13.240 -18.237 1.00 75.31 186 LEU A CA 1
ATOM 1478 C C . LEU A 1 186 ? 7.473 14.020 -17.202 1.00 75.31 186 LEU A C 1
ATOM 1480 O O . LEU A 1 186 ? 8.459 14.642 -17.569 1.00 75.31 186 LEU A O 1
ATOM 1484 N N . LEU A 1 187 ? 7.086 13.986 -15.923 1.00 75.06 187 LEU A N 1
ATOM 1485 C CA . LEU A 1 187 ? 7.839 14.635 -14.845 1.00 75.06 187 LEU A CA 1
ATOM 1486 C C . LEU A 1 187 ? 9.161 13.919 -14.511 1.00 75.06 187 LEU A C 1
ATOM 1488 O O . LEU A 1 187 ? 10.060 14.532 -13.940 1.00 75.06 187 LEU A O 1
ATOM 1492 N N . VAL A 1 188 ? 9.262 12.621 -14.805 1.00 72.12 188 VAL A N 1
ATOM 1493 C CA . VAL A 1 188 ? 10.395 11.772 -14.389 1.00 72.12 188 VAL A CA 1
ATOM 1494 C C . VAL A 1 188 ? 11.396 11.514 -15.515 1.00 72.12 188 VAL A C 1
ATOM 1496 O O . VAL A 1 188 ? 12.547 11.172 -15.228 1.00 72.12 188 VAL A O 1
ATOM 1499 N N . VAL A 1 189 ? 10.971 11.663 -16.772 1.00 65.56 189 VAL A N 1
ATOM 1500 C CA . VAL A 1 189 ? 11.854 11.631 -17.952 1.00 65.56 189 VAL A CA 1
ATOM 1501 C C . VAL A 1 189 ? 12.701 12.898 -18.014 1.00 65.56 189 VAL A C 1
ATOM 1503 O O . VAL A 1 189 ? 13.921 12.745 -18.260 1.00 65.56 189 VAL A O 1
#